Protein AF-A0A009RRF7-F1 (afdb_monomer)

Nearest PDB structures (foldseek):
  4id2-assembly1_A  TM=2.865E-01  e=9.299E-01  Bacteroides ovatus ATCC 8483
  7zyf-assembly1_A  TM=2.689E-01  e=3.895E+00  Homo sapiens

Foldseek 3Di:
DDPDPPQPQPPQVPFAADDCPFLLAAADDFFPDDPLCLLAHEWEFERPQAADFAAQWHDDPPAIAGRQFDQLDAGRHPSGAHLCSLQRHEFEWEKFWDDDPNKIKIKIKTKTKGQWKALDGDDPRPAIGGMAIWIWIFIDINSHTFWIWWWDPNATDTDGQQPFADPPVSPDRYGYKYFYHDHRHITIIDGADWDDDPSGTHHDDFGSGSVSGTDDGRYYYLVPDDPNNNVNSLPDDRDPHDDCPRPVRVQVCCQVHPDPVCVVPHTD

Radius of gyration: 17.97 Å; Cα contacts (8 Å, |Δi|>4): 640; chains: 1; bounding box: 52×34×54 Å

Sequence (268 aa):
MIYSTQGFSKDWSQVPLCSTDQPACITGLSTLKPVNLENGKIVFDFDTDGCLASAPVQKQGENYFPNNGLDTSGTLEGQCSYRDQLSKANIIYKEKCTTYQNSIYCGRIFALYTVKDKAVNGSLDFIGHRHDLEHAVVWMKDGKVTHIGVSAHGELINTPANQSPLAKEYGNNAYAVVYHKDGVLTHALRLATSKTSNNIQVVNEVPENPTGKWVLPNVIEIDQAPTNYINTLFSSDYGQATLEIKPSRIINFLNSKKPAEWNNVTFY

Mean predicted aligned error: 5.29 Å

Solvent-accessible surface area (backbone atoms only — not comparable to full-atom values): 14444 Å² total; per-residue (Å²): 133,86,80,79,83,76,66,83,76,70,66,48,88,79,40,55,70,60,53,78,88,39,47,32,36,29,46,25,65,75,61,41,70,58,96,64,41,78,57,50,40,74,29,35,35,31,46,80,64,34,43,42,48,10,22,63,37,29,55,57,90,95,44,59,43,60,43,84,32,37,74,48,61,56,46,50,31,55,86,25,57,37,48,55,20,54,82,30,9,29,29,43,29,49,76,51,63,32,77,53,96,93,37,45,40,34,45,34,40,41,36,41,26,25,29,34,31,45,28,60,76,44,91,67,59,83,51,51,36,40,26,32,49,47,41,40,30,44,32,28,48,72,79,38,64,50,29,41,28,25,23,42,90,92,44,58,53,67,39,49,38,73,74,40,12,29,37,62,95,71,42,94,36,19,35,32,34,29,43,37,62,50,79,80,43,45,56,30,42,39,73,40,54,58,42,81,53,97,91,33,28,26,56,64,69,78,41,61,33,72,80,60,44,77,38,72,48,29,35,34,26,57,95,76,50,57,68,64,50,52,49,36,56,69,70,47,81,40,79,85,34,58,72,53,80,37,85,94,35,31,45,60,49,50,57,74,56,52,59,79,94,45,74,90,56,72,59,119

Structure (mmCIF, N/CA/C/O backbone):
data_AF-A0A009RRF7-F1
#
_entry.id   AF-A0A009RRF7-F1
#
loop_
_atom_site.group_PDB
_atom_site.id
_atom_site.type_symbol
_atom_site.label_atom_id
_atom_site.label_alt_id
_atom_site.label_comp_id
_atom_site.label_asym_id
_atom_site.label_entity_id
_atom_site.label_seq_id
_atom_site.pdbx_PDB_ins_code
_atom_site.Cartn_x
_atom_site.Cartn_y
_atom_site.Cartn_z
_atom_site.occupancy
_atom_site.B_iso_or_equiv
_atom_site.auth_seq_id
_atom_site.auth_comp_id
_atom_site.auth_asym_id
_atom_site.auth_atom_id
_atom_site.pdbx_PDB_model_num
ATOM 1 N N . MET A 1 1 ? -27.664 -7.092 -21.954 1.00 31.33 1 MET A N 1
ATOM 2 C CA . MET A 1 1 ? -26.397 -7.316 -22.679 1.00 31.33 1 MET A CA 1
ATOM 3 C C . MET A 1 1 ? -25.356 -7.662 -21.637 1.00 31.33 1 MET A C 1
ATOM 5 O O . MET A 1 1 ? -25.060 -6.828 -20.797 1.00 31.33 1 MET A O 1
ATOM 9 N N . ILE A 1 2 ? -24.930 -8.922 -21.605 1.00 30.77 2 ILE A N 1
ATOM 10 C CA . ILE A 1 2 ? -23.868 -9.395 -20.717 1.00 30.77 2 ILE A CA 1
ATOM 11 C C . ILE A 1 2 ? -22.569 -8.959 -21.392 1.00 30.77 2 ILE A C 1
ATOM 13 O O . ILE A 1 2 ? -22.229 -9.498 -22.442 1.00 30.77 2 ILE A O 1
ATOM 17 N N . TYR A 1 3 ? -21.900 -7.937 -20.862 1.00 29.58 3 TYR A N 1
ATOM 18 C CA . TYR A 1 3 ? -20.545 -7.620 -21.301 1.00 29.58 3 TYR A CA 1
ATOM 19 C C . TYR A 1 3 ? -19.632 -8.728 -20.779 1.00 29.58 3 TYR A C 1
ATOM 21 O O . TYR A 1 3 ? -19.493 -8.911 -19.572 1.00 29.58 3 TYR A O 1
ATOM 29 N N . SER A 1 4 ? -19.073 -9.521 -21.692 1.00 31.08 4 SER A N 1
ATOM 30 C CA . SER A 1 4 ? -18.046 -10.498 -21.359 1.00 31.08 4 SER A CA 1
ATOM 31 C C . SER A 1 4 ? -16.781 -9.752 -20.942 1.00 31.08 4 SER A C 1
ATOM 33 O O . SER A 1 4 ? -16.151 -9.096 -21.769 1.00 31.08 4 SER A O 1
ATOM 35 N N . THR A 1 5 ? -16.382 -9.877 -19.682 1.00 36.56 5 THR A N 1
ATOM 36 C CA . THR A 1 5 ? -15.078 -9.438 -19.172 1.00 36.56 5 THR A CA 1
ATOM 37 C C . THR A 1 5 ? -13.996 -10.461 -19.533 1.00 36.56 5 THR A C 1
ATOM 39 O O . THR A 1 5 ? -13.312 -10.990 -18.660 1.00 36.56 5 THR A O 1
ATOM 42 N N . GLN A 1 6 ? -13.841 -10.788 -20.819 1.00 37.66 6 GLN A N 1
ATOM 43 C CA . GLN A 1 6 ? -12.563 -11.340 -21.270 1.00 37.66 6 GLN A CA 1
ATOM 44 C C . GLN A 1 6 ? -11.582 -10.168 -21.314 1.00 37.66 6 GLN A C 1
ATOM 46 O O . GLN A 1 6 ? -11.416 -9.523 -22.346 1.00 37.66 6 GLN A O 1
ATOM 51 N N . GLY A 1 7 ? -11.013 -9.848 -20.147 1.00 42.88 7 GLY A N 1
ATOM 52 C CA . GLY A 1 7 ? -9.842 -8.988 -20.047 1.00 42.88 7 GLY A CA 1
ATOM 53 C C . GLY A 1 7 ? -8.755 -9.554 -20.954 1.00 42.88 7 GLY A C 1
ATOM 54 O O . GLY A 1 7 ? -8.598 -10.774 -21.066 1.00 42.88 7 GLY A O 1
ATOM 55 N N . PHE A 1 8 ? -8.059 -8.679 -21.668 1.00 46.44 8 PHE A N 1
ATOM 56 C CA . PHE A 1 8 ? -6.895 -9.058 -22.454 1.00 46.44 8 PHE A CA 1
ATOM 57 C C . PHE A 1 8 ? -5.837 -9.620 -21.496 1.00 46.44 8 PHE A C 1
ATOM 59 O O . PHE A 1 8 ? -5.050 -8.870 -20.934 1.00 46.44 8 PHE A O 1
ATOM 66 N N . SER A 1 9 ? -5.816 -10.938 -21.277 1.00 61.91 9 SER A N 1
ATOM 67 C CA . SER A 1 9 ? -4.813 -11.552 -20.411 1.00 61.91 9 SER A CA 1
ATOM 68 C C . SER A 1 9 ? -3.440 -11.364 -21.052 1.00 61.91 9 SER A C 1
ATOM 70 O O . SER A 1 9 ? -3.135 -11.984 -22.077 1.00 61.91 9 SER A O 1
ATOM 72 N N . LYS A 1 10 ? -2.616 -10.494 -20.473 1.00 80.75 10 LYS A N 1
ATOM 73 C CA . LYS A 1 10 ? -1.220 -10.316 -20.871 1.00 80.75 10 LYS A CA 1
ATOM 74 C C . LYS A 1 10 ? -0.490 -11.654 -20.747 1.00 80.75 10 LYS A C 1
ATOM 76 O O . LYS A 1 10 ? -0.470 -12.260 -19.678 1.00 80.75 10 LYS A O 1
ATOM 81 N N . ASP A 1 11 ? 0.128 -12.119 -21.832 1.00 87.12 11 ASP A N 1
ATOM 82 C CA . ASP A 1 11 ? 0.969 -13.316 -21.782 1.00 87.12 11 ASP A CA 1
ATOM 83 C C . ASP A 1 11 ? 2.315 -12.981 -21.127 1.00 87.12 11 ASP A C 1
ATOM 85 O O . ASP A 1 11 ? 3.290 -12.589 -21.775 1.00 87.12 11 ASP A O 1
ATOM 89 N N . TRP A 1 12 ? 2.371 -13.150 -19.808 1.00 91.06 12 TRP A N 1
ATOM 90 C CA . TRP A 1 12 ? 3.570 -12.911 -19.010 1.00 91.06 12 TRP A CA 1
ATOM 91 C C . TRP A 1 12 ? 4.752 -13.813 -19.386 1.00 91.06 12 TRP A C 1
ATOM 93 O O . TRP A 1 12 ? 5.892 -13.486 -19.048 1.00 91.06 12 TRP A O 1
ATOM 103 N N . SER A 1 13 ? 4.544 -14.923 -20.104 1.00 88.31 13 SER A N 1
ATOM 104 C CA . SER A 1 13 ? 5.647 -15.789 -20.543 1.00 88.31 13 SER A CA 1
ATOM 105 C C . SER A 1 13 ? 6.580 -15.089 -21.540 1.00 88.31 13 SER A C 1
ATOM 107 O O . SER A 1 13 ? 7.785 -15.353 -21.528 1.00 88.31 13 SER A O 1
ATOM 109 N N . GLN A 1 14 ? 6.043 -14.142 -22.317 1.00 89.00 14 GLN A N 1
ATOM 110 C CA . GLN A 1 14 ? 6.771 -13.353 -23.318 1.00 89.00 14 GLN A CA 1
ATOM 111 C C . GLN A 1 14 ? 7.352 -12.051 -22.755 1.00 89.00 14 GLN A C 1
ATOM 113 O O . GLN A 1 14 ? 8.137 -11.374 -23.418 1.00 89.00 14 GLN A O 1
ATOM 118 N N . VAL A 1 15 ? 6.977 -11.683 -21.529 1.00 90.00 15 VAL A N 1
ATOM 119 C CA . VAL A 1 15 ? 7.445 -10.457 -20.881 1.00 90.00 15 VAL A CA 1
ATOM 120 C C . VAL A 1 15 ? 8.855 -10.682 -20.323 1.00 90.00 15 VAL A C 1
ATOM 122 O O . VAL A 1 15 ? 9.086 -11.677 -19.624 1.00 90.00 15 VAL A O 1
ATOM 125 N N . PRO A 1 16 ? 9.814 -9.777 -20.601 1.00 91.38 16 PRO A N 1
ATOM 126 C CA . PRO A 1 16 ? 11.181 -9.931 -20.128 1.00 91.38 16 PRO A CA 1
ATOM 127 C C . PRO A 1 16 ? 11.280 -9.867 -18.600 1.00 91.38 16 PRO A C 1
ATOM 129 O O . PRO A 1 16 ? 10.411 -9.339 -17.898 1.00 91.38 16 PRO A O 1
ATOM 132 N N . LEU A 1 17 ? 12.388 -10.406 -18.093 1.00 91.56 17 LEU A N 1
ATOM 133 C CA . LEU A 1 17 ? 12.810 -10.180 -16.718 1.00 91.56 17 LEU A CA 1
ATOM 134 C C . LEU A 1 17 ? 13.407 -8.779 -16.580 1.00 91.56 17 LEU A C 1
ATOM 136 O O . LEU A 1 17 ? 13.926 -8.199 -17.534 1.00 91.56 17 LEU A O 1
ATOM 140 N N . CYS A 1 18 ? 13.359 -8.266 -15.365 1.00 89.38 18 CYS A N 1
ATOM 141 C CA . CYS A 1 18 ? 13.937 -6.999 -14.979 1.00 89.38 18 CYS A CA 1
ATOM 142 C C . CYS A 1 18 ? 15.444 -6.939 -15.256 1.00 89.38 18 CYS A C 1
ATOM 144 O O . CYS A 1 18 ? 16.204 -7.781 -14.771 1.00 89.38 18 CYS A O 1
ATOM 146 N N . SER A 1 19 ? 15.887 -5.881 -15.936 1.00 81.62 19 SER A N 1
ATOM 147 C CA . SER A 1 19 ? 17.293 -5.470 -15.959 1.00 81.62 19 SER A CA 1
ATOM 148 C C . SER A 1 19 ? 17.598 -4.564 -14.760 1.00 81.62 19 SER A C 1
ATOM 150 O O . SER A 1 19 ? 16.740 -3.811 -14.303 1.00 81.62 19 SER A O 1
ATOM 152 N N . THR A 1 20 ? 18.808 -4.656 -14.207 1.00 68.25 20 THR A N 1
ATOM 153 C CA . THR A 1 20 ? 19.185 -4.022 -12.924 1.00 68.25 20 THR A CA 1
ATOM 154 C C . THR A 1 20 ? 19.146 -2.496 -12.926 1.00 68.25 20 THR A C 1
ATOM 156 O O . THR A 1 20 ? 19.063 -1.895 -11.859 1.00 68.25 20 THR A O 1
ATOM 159 N N . ASP A 1 21 ? 19.170 -1.883 -14.108 1.00 72.06 21 ASP A N 1
ATOM 160 C CA . ASP A 1 21 ? 19.379 -0.441 -14.265 1.00 72.06 21 ASP A CA 1
ATOM 161 C C . ASP A 1 21 ? 18.074 0.309 -14.581 1.00 72.06 21 ASP A C 1
ATOM 163 O O . ASP A 1 21 ? 18.083 1.503 -14.873 1.00 72.06 21 ASP A O 1
ATOM 167 N N . GLN A 1 22 ? 16.933 -0.387 -14.549 1.00 87.50 22 GLN A N 1
ATOM 168 C CA . GLN A 1 22 ? 15.627 0.215 -14.810 1.00 87.50 22 GLN A CA 1
ATOM 169 C C . GLN A 1 22 ? 14.973 0.671 -13.499 1.00 87.50 22 GLN A C 1
ATOM 171 O O . GLN A 1 22 ? 14.921 -0.113 -12.550 1.00 87.50 22 GLN A O 1
ATOM 176 N N . PRO A 1 23 ? 14.377 1.877 -13.447 1.00 92.56 23 PRO A N 1
ATOM 177 C CA . PRO A 1 23 ? 13.617 2.369 -12.292 1.00 92.56 23 PRO A CA 1
ATOM 178 C C . PRO A 1 23 ? 12.572 1.376 -11.767 1.00 92.56 23 PRO A C 1
ATOM 180 O O . PRO A 1 23 ? 12.368 1.240 -10.564 1.00 92.56 23 PRO A O 1
ATOM 183 N N . ALA A 1 24 ? 11.903 0.638 -12.652 1.00 93.69 24 ALA A N 1
ATOM 184 C CA . ALA A 1 24 ? 10.905 -0.356 -12.256 1.00 93.69 24 ALA A CA 1
ATOM 185 C C . ALA A 1 24 ? 11.511 -1.594 -11.576 1.00 93.69 24 ALA A C 1
ATOM 187 O O . ALA A 1 24 ? 10.805 -2.356 -10.933 1.00 93.69 24 ALA A O 1
ATOM 188 N N . CYS A 1 25 ? 12.816 -1.798 -11.724 1.00 91.88 25 CYS A N 1
ATOM 189 C CA . CYS A 1 25 ? 13.516 -3.034 -11.409 1.00 91.88 25 CYS A CA 1
ATOM 190 C C . CYS A 1 25 ? 14.569 -2.886 -10.316 1.00 91.88 25 CYS A C 1
ATOM 192 O O . CYS A 1 25 ? 15.308 -3.840 -10.055 1.00 91.88 25 CYS A O 1
ATOM 194 N N . ILE A 1 26 ? 14.652 -1.714 -9.687 1.00 90.94 26 ILE A N 1
ATOM 195 C CA . ILE A 1 26 ? 15.585 -1.501 -8.592 1.00 90.94 26 ILE A CA 1
ATOM 196 C C . ILE A 1 26 ? 15.244 -2.410 -7.409 1.00 90.94 26 ILE A C 1
ATOM 198 O O . ILE A 1 26 ? 14.082 -2.681 -7.104 1.00 90.94 26 ILE A O 1
ATOM 202 N N . THR A 1 27 ? 16.279 -2.876 -6.720 1.00 85.25 27 THR A N 1
ATOM 203 C CA . THR A 1 27 ? 16.110 -3.698 -5.523 1.00 85.25 27 THR A CA 1
ATOM 204 C C . THR A 1 27 ? 15.865 -2.794 -4.320 1.00 85.25 27 THR A C 1
ATOM 206 O O . THR A 1 27 ? 16.744 -2.021 -3.922 1.00 85.25 27 THR A O 1
ATOM 209 N N . GLY A 1 28 ? 14.666 -2.894 -3.750 1.00 84.88 28 GLY A N 1
ATOM 210 C CA . GLY A 1 28 ? 14.320 -2.243 -2.493 1.00 84.88 28 GLY A CA 1
ATOM 211 C C . GLY A 1 28 ? 14.936 -2.927 -1.272 1.00 84.88 28 GLY A C 1
ATOM 212 O O . GLY A 1 28 ? 15.850 -3.751 -1.358 1.00 84.88 28 GLY A O 1
ATOM 213 N N . LEU A 1 29 ? 14.399 -2.603 -0.101 1.00 90.88 29 LEU A N 1
ATOM 214 C CA . LEU A 1 29 ? 14.711 -3.322 1.126 1.00 90.88 29 LEU A CA 1
ATOM 215 C C . LEU A 1 29 ? 14.062 -4.712 1.130 1.00 90.88 29 LEU A C 1
ATOM 217 O O . LEU A 1 29 ? 12.975 -4.929 0.587 1.00 90.88 29 LEU A O 1
ATOM 221 N N . SER A 1 30 ? 14.717 -5.652 1.810 1.00 89.88 30 SER A N 1
ATOM 222 C CA . SER A 1 30 ? 14.052 -6.860 2.294 1.00 89.88 30 SER A CA 1
ATOM 223 C C . SER A 1 30 ? 12.925 -6.483 3.253 1.00 89.88 30 SER A C 1
ATOM 225 O O . SER A 1 30 ? 13.003 -5.457 3.927 1.00 89.88 30 SER A O 1
ATOM 227 N N . THR A 1 31 ? 11.898 -7.326 3.358 1.00 88.38 31 THR A N 1
ATOM 228 C CA . THR A 1 31 ? 10.752 -7.040 4.228 1.00 88.38 31 THR A CA 1
ATOM 229 C C . THR A 1 31 ? 11.162 -6.761 5.684 1.00 88.38 31 THR A C 1
ATOM 231 O O . THR A 1 31 ? 11.934 -7.509 6.283 1.00 88.38 31 THR A O 1
ATOM 234 N N . LEU A 1 32 ? 10.603 -5.691 6.248 1.00 90.25 32 LEU A N 1
ATOM 235 C CA . LEU A 1 32 ? 10.658 -5.311 7.660 1.00 90.25 32 LEU A CA 1
ATOM 236 C C . LEU A 1 32 ? 9.221 -5.358 8.189 1.00 90.25 32 LEU A C 1
ATOM 238 O O . LEU A 1 32 ? 8.566 -4.327 8.344 1.00 90.25 32 LEU A O 1
ATOM 242 N N . LYS A 1 33 ? 8.678 -6.576 8.320 1.00 87.56 33 LYS A N 1
ATOM 243 C CA . LYS A 1 33 ? 7.247 -6.776 8.597 1.00 87.56 33 LYS A CA 1
ATOM 244 C C . LYS A 1 33 ? 6.862 -6.221 9.979 1.00 87.56 33 LYS A C 1
ATOM 246 O O . LYS A 1 33 ? 7.545 -6.528 10.958 1.00 87.56 33 LYS A O 1
ATOM 251 N N . PRO A 1 34 ? 5.729 -5.503 10.100 1.00 87.38 34 PRO A N 1
ATOM 252 C CA . PRO A 1 34 ? 5.158 -5.167 11.397 1.00 87.38 34 PRO A CA 1
ATOM 253 C C . PRO A 1 34 ? 4.801 -6.423 12.191 1.00 87.38 34 PRO A C 1
ATOM 255 O O . PRO A 1 34 ? 4.283 -7.392 11.630 1.00 87.38 34 PRO A O 1
ATOM 258 N N . VAL A 1 35 ? 4.970 -6.363 13.515 1.00 83.31 35 VAL A N 1
ATOM 259 C CA . VAL A 1 35 ? 4.675 -7.474 14.442 1.00 83.31 35 VAL A CA 1
ATOM 260 C C . VAL A 1 35 ? 3.231 -7.977 14.304 1.00 83.31 35 VAL A C 1
ATOM 262 O O . VAL A 1 35 ? 2.987 -9.177 14.357 1.00 83.31 35 VAL A O 1
ATOM 265 N N . ASN A 1 36 ? 2.276 -7.073 14.070 1.00 88.69 36 ASN A N 1
ATOM 266 C CA . ASN A 1 36 ? 0.842 -7.379 14.056 1.00 88.69 36 ASN A CA 1
ATOM 267 C C . ASN A 1 36 ? 0.204 -7.260 12.664 1.00 88.69 36 ASN A C 1
ATOM 269 O O . ASN A 1 36 ? -0.998 -6.992 12.564 1.00 88.69 36 ASN A O 1
ATOM 273 N N . LEU A 1 37 ? 0.980 -7.429 11.587 1.00 92.69 37 LEU A N 1
ATOM 274 C CA . LEU A 1 37 ? 0.478 -7.295 10.214 1.00 92.69 37 LEU A CA 1
ATOM 275 C C . LEU A 1 37 ? -0.717 -8.229 9.932 1.00 92.69 37 LEU A C 1
ATOM 277 O O . LEU A 1 37 ? -1.684 -7.830 9.294 1.00 92.69 37 LEU A O 1
ATOM 281 N N . GLU A 1 38 ? -0.704 -9.441 10.488 1.00 93.81 38 GLU A N 1
ATOM 282 C CA . GLU A 1 38 ? -1.760 -10.449 10.301 1.00 93.81 38 GLU A CA 1
ATOM 283 C C . GLU A 1 38 ? -3.125 -10.067 10.907 1.00 93.81 38 GLU A C 1
ATOM 285 O O . GLU A 1 38 ? -4.153 -10.639 10.538 1.00 93.81 38 GLU A O 1
ATOM 290 N N . ASN A 1 39 ? -3.174 -9.063 11.789 1.00 94.62 39 ASN A N 1
ATOM 291 C CA . ASN A 1 39 ? -4.436 -8.558 12.345 1.00 94.62 39 ASN A CA 1
ATOM 292 C C . ASN A 1 39 ? -5.223 -7.694 11.344 1.00 94.62 39 ASN A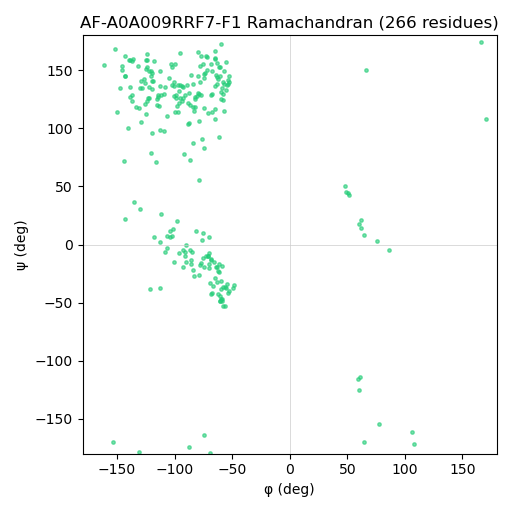 C 1
ATOM 294 O O . ASN A 1 39 ? -6.382 -7.376 11.594 1.00 94.62 39 ASN A O 1
ATOM 298 N N . GLY A 1 40 ? -4.607 -7.312 10.224 1.00 96.75 40 GLY A N 1
ATOM 299 C CA . GLY A 1 40 ? -5.202 -6.453 9.207 1.00 96.75 40 GLY A CA 1
ATOM 300 C C . GLY A 1 40 ? -4.156 -6.021 8.191 1.00 96.75 40 GLY A C 1
ATOM 301 O O . GLY A 1 40 ? -3.290 -5.203 8.516 1.00 96.75 40 GLY A O 1
ATOM 302 N N . LYS A 1 41 ? -4.240 -6.565 6.977 1.00 97.69 41 LYS A N 1
ATOM 303 C CA . LYS A 1 41 ? -3.314 -6.283 5.876 1.00 97.69 41 LYS A CA 1
ATOM 304 C C . LYS A 1 41 ? -4.035 -6.135 4.545 1.00 97.69 41 LYS A C 1
ATOM 306 O O . LYS A 1 41 ? -5.142 -6.643 4.368 1.00 97.69 41 LYS A O 1
ATOM 311 N N . ILE A 1 42 ? -3.360 -5.471 3.618 1.00 98.44 42 ILE A N 1
ATOM 312 C CA . ILE A 1 42 ? -3.764 -5.3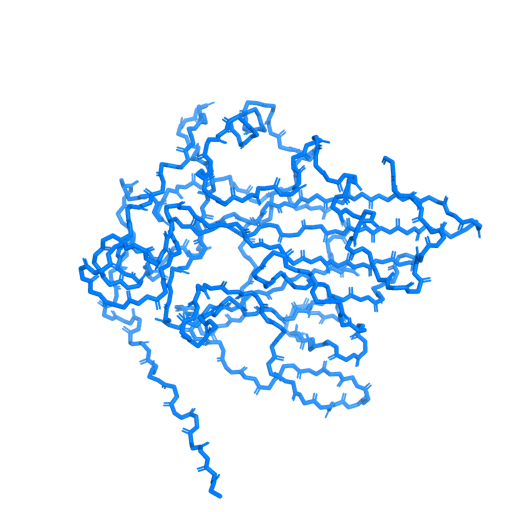64 2.221 1.00 98.44 42 ILE A CA 1
ATOM 313 C C . ILE A 1 42 ? -2.948 -6.355 1.402 1.00 98.44 42 ILE A C 1
ATOM 315 O O . ILE A 1 42 ? -1.757 -6.527 1.656 1.00 98.44 42 ILE A O 1
ATOM 319 N N . VAL A 1 43 ? -3.587 -7.006 0.441 1.00 98.38 43 VAL A N 1
ATOM 320 C CA . VAL A 1 43 ? -2.923 -7.712 -0.654 1.00 98.38 43 VAL A CA 1
ATOM 321 C C . VAL A 1 43 ? -3.373 -7.092 -1.964 1.00 98.38 43 VAL A C 1
ATOM 323 O O . VAL A 1 43 ? -4.500 -6.608 -2.071 1.00 98.38 43 VAL A O 1
ATOM 326 N N . PHE A 1 44 ? -2.477 -7.091 -2.935 1.00 98.44 44 PHE A N 1
ATOM 327 C CA . PHE A 1 44 ? -2.633 -6.348 -4.167 1.00 98.44 44 PHE A CA 1
ATOM 328 C C . PHE A 1 44 ? -2.799 -7.275 -5.363 1.00 98.44 44 PHE A C 1
ATOM 330 O O . PHE A 1 44 ? -2.230 -8.369 -5.404 1.00 98.44 44 PHE A O 1
ATOM 337 N N . ASP A 1 45 ? -3.541 -6.788 -6.342 1.00 97.88 45 ASP A N 1
ATOM 338 C CA . ASP A 1 45 ? -3.414 -7.168 -7.739 1.00 97.88 45 ASP A CA 1
ATOM 339 C C . ASP A 1 45 ? -3.168 -5.910 -8.584 1.00 97.88 45 ASP A C 1
ATOM 341 O O . ASP A 1 45 ? -3.339 -4.782 -8.111 1.00 97.88 45 ASP A O 1
ATOM 345 N N . PHE A 1 46 ? -2.706 -6.118 -9.809 1.00 96.06 46 PHE A N 1
ATOM 346 C CA . PHE A 1 46 ? -2.398 -5.079 -10.775 1.00 96.06 46 PHE A CA 1
ATOM 347 C C . PHE A 1 46 ? -3.011 -5.493 -12.103 1.00 96.06 46 PHE A C 1
ATOM 349 O O . PHE A 1 46 ? -2.603 -6.521 -12.659 1.00 96.06 46 PHE A O 1
ATOM 356 N N . ASP A 1 47 ? -3.935 -4.681 -12.605 1.00 92.94 47 ASP A N 1
ATOM 357 C CA . ASP A 1 47 ? -4.478 -4.875 -13.944 1.00 92.94 47 ASP A CA 1
ATOM 358 C C . ASP A 1 47 ? -3.357 -4.673 -14.985 1.00 92.94 47 ASP A C 1
ATOM 360 O O . ASP A 1 47 ? -2.279 -4.116 -14.728 1.00 92.94 47 ASP A O 1
ATOM 364 N N . THR A 1 48 ? -3.568 -5.192 -16.190 1.00 89.06 48 THR A N 1
ATOM 365 C CA . THR A 1 48 ? -2.534 -5.208 -17.243 1.00 89.06 48 THR A CA 1
ATOM 366 C C . THR A 1 48 ? -2.306 -3.863 -17.941 1.00 89.06 48 THR A C 1
ATOM 368 O O . THR A 1 48 ? -1.489 -3.781 -18.864 1.00 89.06 48 THR A O 1
ATOM 371 N N . ASP A 1 49 ? -2.986 -2.810 -17.491 1.00 86.12 49 ASP A N 1
ATOM 372 C CA . ASP A 1 49 ? -3.078 -1.491 -18.117 1.00 86.12 49 ASP A CA 1
ATOM 373 C C . ASP A 1 49 ? -2.182 -0.411 -17.489 1.00 86.12 49 ASP A C 1
ATOM 375 O O . ASP A 1 49 ? -2.299 0.763 -17.848 1.00 86.12 49 ASP A O 1
ATOM 379 N N . GLY A 1 50 ? -1.226 -0.818 -16.647 1.00 88.56 50 GLY A N 1
ATOM 380 C CA . GLY A 1 50 ? -0.315 0.088 -15.957 1.00 88.56 50 GLY A CA 1
ATOM 381 C C . GLY A 1 50 ? 1.039 -0.502 -15.577 1.00 88.56 50 GLY A C 1
ATOM 382 O O . GLY A 1 50 ? 1.450 -1.598 -15.985 1.00 88.56 50 GLY A O 1
ATOM 383 N N . CYS A 1 51 ? 1.764 0.267 -14.769 1.00 94.25 51 CYS A N 1
ATOM 384 C CA . CYS A 1 51 ? 2.977 -0.206 -14.125 1.00 94.25 51 CYS A CA 1
ATOM 385 C C . C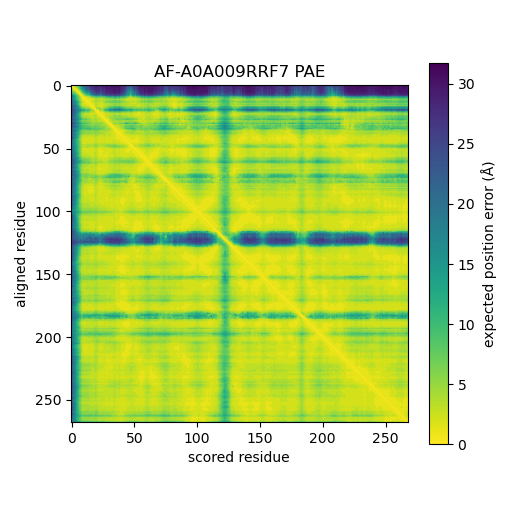YS A 1 51 ? 2.651 -1.166 -12.977 1.00 94.25 51 CYS A C 1
ATOM 387 O O . CYS A 1 51 ? 1.682 -0.993 -12.244 1.00 94.25 51 CYS A O 1
ATOM 389 N N . LEU A 1 52 ? 3.526 -2.146 -12.763 1.00 95.88 52 LEU A N 1
ATOM 390 C CA . LEU A 1 52 ? 3.539 -2.908 -11.517 1.00 95.88 52 LEU A CA 1
ATOM 391 C C . LEU A 1 52 ? 4.205 -2.072 -10.411 1.00 95.88 52 LEU A C 1
ATOM 393 O O . LEU A 1 52 ? 4.962 -1.134 -10.691 1.00 95.88 52 LEU A O 1
ATOM 397 N N . ALA A 1 53 ? 3.986 -2.444 -9.148 1.00 96.50 53 ALA A N 1
ATOM 398 C CA . ALA A 1 53 ? 4.690 -1.812 -8.034 1.00 96.50 53 ALA A CA 1
ATOM 399 C C . ALA A 1 53 ? 6.220 -1.921 -8.185 1.00 96.50 53 ALA A C 1
ATOM 401 O O . ALA A 1 53 ? 6.745 -2.892 -8.737 1.00 96.50 53 ALA A O 1
ATOM 402 N N . SER A 1 54 ? 6.936 -0.926 -7.667 1.00 96.50 54 SER A N 1
ATOM 403 C CA . SER A 1 54 ? 8.400 -0.885 -7.570 1.00 96.50 54 SER A CA 1
ATOM 404 C C . SER A 1 54 ? 8.821 -0.483 -6.148 1.00 96.50 54 SER A C 1
ATOM 406 O O . SER A 1 54 ? 7.986 -0.310 -5.260 1.00 96.50 54 SER A O 1
ATOM 408 N N . ALA A 1 55 ? 10.121 -0.371 -5.892 1.00 96.00 55 ALA A N 1
ATOM 409 C CA . ALA A 1 55 ? 10.631 0.237 -4.670 1.00 96.00 55 ALA A CA 1
ATOM 410 C C . ALA A 1 55 ? 10.821 1.752 -4.879 1.00 96.00 55 ALA A C 1
ATOM 412 O O . ALA A 1 55 ? 11.351 2.148 -5.913 1.00 96.00 55 ALA A O 1
ATOM 413 N N . PRO A 1 56 ? 10.441 2.620 -3.928 1.00 96.69 56 PRO A N 1
ATOM 414 C CA . PRO A 1 56 ? 10.692 4.061 -4.034 1.00 96.69 56 PRO A CA 1
ATOM 415 C C . PRO A 1 56 ? 12.145 4.449 -3.713 1.00 96.69 56 PRO A C 1
ATOM 417 O O . PRO A 1 56 ? 12.569 5.559 -4.025 1.00 96.69 56 PRO A O 1
ATOM 420 N N . VAL A 1 57 ? 12.907 3.553 -3.079 1.00 96.56 57 VAL A N 1
ATOM 421 C CA . VAL A 1 57 ? 14.311 3.751 -2.705 1.00 96.56 57 VAL A CA 1
ATOM 422 C C . VAL A 1 57 ? 15.085 2.475 -3.015 1.00 96.56 57 VAL A C 1
ATOM 424 O O . VAL A 1 57 ? 14.699 1.383 -2.599 1.00 96.56 57 VAL A O 1
ATOM 427 N N . GLN A 1 58 ? 16.191 2.622 -3.734 1.00 92.75 58 GLN A N 1
ATOM 428 C CA . GLN A 1 58 ? 17.123 1.548 -4.043 1.00 92.75 58 GLN A CA 1
ATOM 429 C C . GLN A 1 58 ? 18.098 1.355 -2.890 1.00 92.75 58 GLN A C 1
ATOM 431 O O . GLN A 1 58 ? 18.655 2.331 -2.385 1.00 92.75 58 GLN A O 1
ATOM 436 N N . LYS A 1 59 ? 18.384 0.100 -2.539 1.00 90.44 59 LYS A N 1
ATOM 437 C CA . LYS A 1 59 ? 19.567 -0.242 -1.744 1.00 90.44 59 LYS A CA 1
ATOM 438 C C . LYS A 1 59 ? 20.701 -0.679 -2.671 1.00 90.44 59 LYS A C 1
ATOM 440 O O . LYS A 1 59 ? 20.557 -1.655 -3.406 1.00 90.44 59 LYS A O 1
ATOM 445 N N . GLN A 1 60 ? 21.843 0.002 -2.611 1.00 87.88 60 GLN A N 1
ATOM 446 C CA . GLN A 1 60 ? 23.062 -0.383 -3.329 1.00 87.88 60 GLN A CA 1
ATOM 447 C C . GLN A 1 60 ? 24.246 -0.408 -2.354 1.00 87.88 60 GLN A C 1
ATOM 449 O O . GLN A 1 60 ? 24.744 0.631 -1.921 1.00 87.88 60 GLN A O 1
ATOM 454 N N . GLY A 1 61 ? 24.686 -1.616 -1.987 1.00 87.19 61 GLY A N 1
ATOM 455 C CA . GLY A 1 61 ? 25.632 -1.804 -0.885 1.00 87.19 61 GLY A CA 1
ATOM 456 C C . GLY A 1 61 ? 25.051 -1.270 0.428 1.00 87.19 61 GLY A C 1
ATOM 457 O O . GLY A 1 61 ? 23.936 -1.632 0.805 1.00 87.19 61 GLY A O 1
ATOM 458 N N . GLU A 1 62 ? 25.791 -0.377 1.085 1.00 88.44 62 GLU A N 1
ATOM 459 C CA . GLU A 1 62 ? 25.372 0.310 2.318 1.00 88.44 62 GLU A CA 1
ATOM 460 C C . GLU A 1 62 ? 24.629 1.638 2.062 1.00 88.44 62 GLU A C 1
ATOM 462 O O . GLU A 1 62 ? 24.209 2.313 3.004 1.00 88.44 62 GLU A O 1
ATOM 467 N N . ASN A 1 63 ? 24.455 2.025 0.792 1.00 91.94 63 ASN A N 1
ATOM 468 C CA . ASN A 1 63 ? 23.869 3.305 0.397 1.00 91.94 63 ASN A CA 1
ATOM 469 C C . ASN A 1 63 ? 22.414 3.166 -0.072 1.00 91.94 63 ASN A C 1
ATOM 471 O O . ASN A 1 63 ? 21.996 2.115 -0.570 1.00 91.94 63 ASN A O 1
ATOM 475 N N . TYR A 1 64 ? 21.667 4.268 0.051 1.00 95.38 64 TYR A N 1
ATOM 476 C CA . TYR A 1 64 ? 20.263 4.372 -0.346 1.00 95.38 64 TYR A CA 1
ATOM 477 C C . TYR A 1 64 ? 20.060 5.511 -1.337 1.00 95.38 64 TYR A C 1
ATOM 479 O O . TYR A 1 64 ? 20.366 6.662 -1.022 1.00 95.38 64 TYR A O 1
ATOM 487 N N . PHE A 1 65 ? 19.500 5.195 -2.501 1.00 95.44 65 PHE A N 1
ATOM 488 C CA . PHE A 1 65 ? 19.282 6.150 -3.586 1.00 95.44 65 PHE A CA 1
ATOM 489 C C . PHE A 1 65 ? 17.792 6.271 -3.911 1.00 95.44 65 PHE A C 1
ATOM 491 O O . PHE A 1 65 ? 17.087 5.260 -3.882 1.00 95.44 65 PHE A O 1
ATOM 498 N N . PRO A 1 66 ? 17.289 7.481 -4.204 1.00 96.31 66 PRO A N 1
ATOM 499 C CA . PRO A 1 66 ? 15.901 7.655 -4.603 1.00 96.31 66 PRO A CA 1
ATOM 500 C C . PRO A 1 66 ? 15.640 6.943 -5.933 1.00 96.31 66 PRO A C 1
ATOM 502 O O . PRO A 1 66 ? 16.505 6.895 -6.810 1.00 96.31 66 PRO A O 1
ATOM 505 N N . ASN A 1 67 ? 14.439 6.395 -6.098 1.00 96.06 67 ASN A N 1
ATOM 506 C CA . ASN A 1 67 ? 14.008 5.921 -7.402 1.00 96.06 67 ASN A CA 1
ATOM 507 C C . ASN A 1 67 ? 13.671 7.119 -8.293 1.00 96.06 67 ASN A C 1
ATOM 509 O O . ASN A 1 67 ? 12.725 7.850 -8.011 1.00 96.06 67 ASN A O 1
ATOM 513 N N . ASN A 1 68 ? 14.408 7.281 -9.391 1.00 94.12 68 ASN A N 1
ATOM 514 C CA . ASN A 1 68 ? 14.213 8.385 -10.331 1.00 94.12 68 ASN A CA 1
ATOM 515 C C . ASN A 1 68 ? 12.909 8.283 -11.141 1.00 94.12 68 ASN A C 1
ATOM 517 O O . ASN A 1 68 ? 12.566 9.228 -11.845 1.00 94.12 68 ASN A O 1
ATOM 521 N N . GLY A 1 69 ? 12.161 7.177 -11.052 1.00 94.50 69 GLY A N 1
ATOM 522 C CA . GLY A 1 69 ? 10.924 6.971 -11.807 1.00 94.50 69 GLY A CA 1
ATOM 523 C C . GLY A 1 69 ? 11.156 6.905 -13.318 1.00 94.50 69 GLY A C 1
ATOM 524 O O . GLY A 1 69 ? 12.293 6.866 -13.791 1.00 94.50 69 GLY A O 1
ATOM 525 N N . LEU A 1 70 ? 10.075 6.919 -14.091 1.00 92.81 70 LEU A N 1
ATOM 526 C CA . LEU A 1 70 ? 10.107 6.957 -15.554 1.00 92.81 70 LEU A CA 1
ATOM 527 C C . LEU A 1 70 ? 9.346 8.168 -16.087 1.00 92.81 70 LEU A C 1
ATOM 529 O O . LEU A 1 70 ? 8.357 8.598 -15.500 1.00 92.81 70 LEU A O 1
ATOM 533 N N . ASP A 1 71 ? 9.789 8.687 -17.231 1.00 87.56 71 ASP A N 1
ATOM 534 C CA . ASP A 1 71 ? 8.974 9.629 -17.993 1.00 87.56 71 ASP A CA 1
ATOM 535 C C . ASP A 1 71 ? 7.680 8.961 -18.464 1.00 87.56 71 ASP A C 1
ATOM 537 O O . ASP A 1 71 ? 7.604 7.744 -18.657 1.00 87.56 71 ASP A O 1
ATOM 541 N N . THR A 1 72 ? 6.663 9.778 -18.715 1.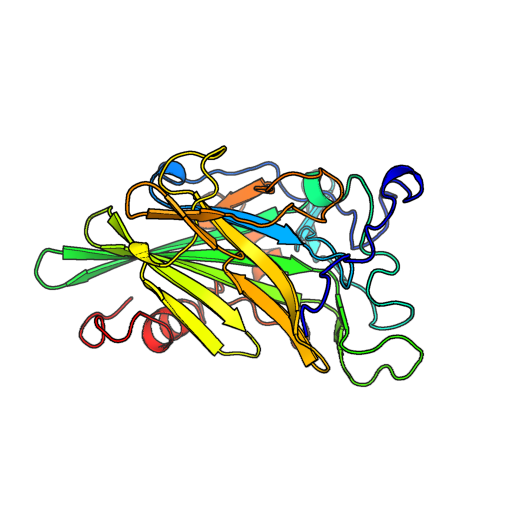00 83.88 72 THR A N 1
ATOM 542 C CA . THR A 1 72 ? 5.352 9.334 -19.199 1.00 83.88 72 THR A CA 1
ATOM 543 C C . THR A 1 72 ? 5.355 8.954 -20.680 1.00 83.88 72 THR A C 1
ATOM 545 O O . THR A 1 72 ? 4.297 8.689 -21.240 1.00 83.88 72 THR A O 1
ATOM 548 N N . SER A 1 73 ? 6.515 8.864 -21.335 1.00 79.38 73 SER A N 1
ATOM 549 C CA . SER A 1 73 ? 6.617 8.470 -22.741 1.00 79.38 73 SER A CA 1
ATOM 550 C C . SER A 1 73 ? 6.332 6.969 -22.954 1.00 79.38 73 SER A C 1
ATOM 552 O O . SER A 1 73 ? 6.338 6.154 -22.024 1.00 79.38 73 SER A O 1
ATOM 554 N N . GLY A 1 74 ? 6.030 6.593 -24.201 1.00 80.50 74 GLY A N 1
ATOM 555 C CA . GLY A 1 74 ? 5.755 5.202 -24.588 1.00 80.50 74 GLY A CA 1
ATOM 556 C C . GLY A 1 74 ? 4.354 4.695 -24.207 1.00 80.50 74 GLY A C 1
ATOM 557 O O . GLY A 1 74 ? 3.401 5.476 -24.114 1.00 80.50 74 GLY A O 1
ATOM 558 N N . THR A 1 75 ? 4.214 3.375 -24.042 1.00 79.25 75 THR A N 1
ATOM 559 C CA . THR A 1 75 ? 2.965 2.721 -23.601 1.00 79.25 75 THR A CA 1
ATOM 560 C C . THR A 1 75 ? 2.785 2.817 -22.081 1.00 79.25 75 THR A C 1
ATOM 562 O O . THR A 1 75 ? 3.730 3.158 -21.357 1.00 79.25 75 THR A O 1
ATOM 565 N N . LEU A 1 76 ? 1.570 2.536 -21.598 1.00 76.75 76 LEU A N 1
ATOM 566 C CA . LEU A 1 76 ? 1.200 2.585 -20.174 1.00 76.75 76 LEU A CA 1
ATOM 567 C C . LEU A 1 76 ? 2.111 1.693 -19.317 1.00 76.75 76 LEU A C 1
ATOM 569 O O . LEU A 1 76 ? 2.767 2.162 -18.393 1.00 76.75 76 LEU A O 1
ATOM 573 N N . GLU A 1 77 ? 2.229 0.430 -19.705 1.00 78.38 77 GLU A N 1
ATOM 574 C CA . GLU A 1 77 ? 3.007 -0.626 -19.053 1.00 78.38 77 GLU A CA 1
ATOM 575 C C . GLU A 1 77 ? 4.483 -0.667 -19.500 1.00 78.38 77 GLU A C 1
ATOM 577 O O . GLU A 1 77 ? 5.294 -1.457 -18.996 1.00 78.38 77 GLU A O 1
ATOM 582 N N . GLY A 1 78 ? 4.840 0.177 -20.472 1.00 83.56 78 GLY A N 1
ATOM 583 C CA . GLY A 1 78 ? 6.153 0.225 -21.097 1.00 83.56 78 GLY A CA 1
ATOM 584 C C . GLY A 1 78 ? 7.259 0.521 -20.088 1.00 83.56 78 GLY A C 1
ATOM 585 O O . GLY A 1 78 ? 7.222 1.535 -19.390 1.00 83.56 78 GLY A O 1
ATOM 586 N N . GLN A 1 79 ? 8.258 -0.366 -20.052 1.00 89.38 79 GLN A N 1
ATOM 587 C CA . GLN A 1 79 ? 9.420 -0.318 -19.154 1.00 89.38 79 GLN A CA 1
ATOM 588 C C . GLN A 1 79 ? 9.096 -0.399 -17.651 1.00 89.38 79 GLN A C 1
ATOM 590 O O . GLN A 1 79 ? 9.979 -0.146 -16.832 1.00 89.38 79 GLN A O 1
ATOM 595 N N . CYS A 1 80 ? 7.875 -0.785 -17.264 1.00 92.56 80 CYS A N 1
ATOM 596 C CA . CYS A 1 80 ? 7.479 -0.849 -15.853 1.00 92.56 80 CYS A CA 1
ATOM 597 C C . CYS A 1 80 ? 6.553 -2.012 -15.481 1.00 92.56 80 CYS A C 1
ATOM 599 O O . CYS A 1 80 ? 5.848 -1.956 -14.472 1.00 92.56 80 CYS A O 1
ATOM 601 N N . SER A 1 81 ? 6.551 -3.064 -16.295 1.00 92.81 81 SER A N 1
ATOM 602 C CA . SER A 1 81 ? 5.690 -4.225 -16.106 1.00 92.81 81 SER A CA 1
ATOM 603 C C . SER A 1 81 ? 6.437 -5.496 -16.517 1.00 92.81 81 SER A C 1
ATOM 605 O O . SER A 1 81 ? 6.182 -6.068 -17.579 1.00 92.81 81 SER A O 1
ATOM 607 N N . TYR A 1 82 ? 7.419 -5.886 -15.695 1.00 94.06 82 TYR A N 1
ATOM 608 C CA . TYR A 1 82 ? 8.275 -7.064 -15.902 1.00 94.06 82 TYR A CA 1
ATOM 609 C C . TYR A 1 82 ? 7.826 -8.270 -15.070 1.00 94.06 82 TYR A C 1
ATOM 611 O O . TYR A 1 82 ? 7.241 -8.124 -13.996 1.00 94.06 82 TYR A O 1
ATOM 619 N N . ARG A 1 83 ? 8.164 -9.483 -15.527 1.00 93.00 83 ARG A N 1
ATOM 620 C CA . ARG A 1 83 ? 7.671 -10.735 -14.922 1.00 93.00 83 ARG A CA 1
ATOM 621 C C . ARG A 1 83 ? 8.119 -10.960 -13.470 1.00 93.00 83 ARG A C 1
ATOM 623 O O . ARG A 1 83 ? 7.384 -11.559 -12.695 1.00 93.00 83 ARG A O 1
ATOM 630 N N . ASP A 1 84 ? 9.304 -10.496 -13.088 1.00 92.94 84 ASP A N 1
ATOM 631 C CA . ASP A 1 84 ? 9.874 -10.640 -11.738 1.00 92.94 84 ASP A CA 1
ATOM 632 C C . ASP A 1 84 ? 9.861 -9.333 -10.925 1.00 92.94 84 ASP A C 1
ATOM 634 O O . ASP A 1 84 ? 10.397 -9.290 -9.816 1.00 92.94 84 ASP A O 1
ATOM 638 N N . GLN A 1 85 ? 9.227 -8.272 -11.437 1.00 94.62 85 GLN A N 1
ATOM 639 C CA . GLN A 1 85 ? 9.245 -6.938 -10.829 1.00 94.62 85 GLN A CA 1
ATOM 640 C C . GLN A 1 85 ? 8.684 -6.922 -9.402 1.00 94.62 85 GLN A C 1
ATOM 642 O O . GLN A 1 85 ? 9.312 -6.390 -8.487 1.00 94.62 85 GLN A O 1
ATOM 647 N N . LEU A 1 86 ? 7.533 -7.566 -9.181 1.00 94.94 86 LEU A N 1
ATOM 648 C CA . LEU A 1 86 ? 6.844 -7.558 -7.883 1.00 94.94 86 LEU A CA 1
ATOM 649 C C . LEU A 1 86 ? 7.662 -8.191 -6.750 1.00 94.94 86 LEU A C 1
ATOM 651 O O . LEU A 1 86 ? 7.457 -7.855 -5.586 1.00 94.94 86 LEU A O 1
ATOM 655 N N . SER A 1 87 ? 8.621 -9.065 -7.072 1.00 92.75 87 SER A N 1
ATOM 656 C CA . SER A 1 87 ? 9.520 -9.656 -6.070 1.00 92.75 87 SER A CA 1
ATOM 657 C C . SER A 1 87 ? 10.526 -8.649 -5.492 1.00 92.75 87 SER A C 1
ATOM 659 O O . SER A 1 87 ? 11.062 -8.859 -4.402 1.00 92.75 87 SER A O 1
ATOM 661 N N . LYS A 1 88 ? 10.758 -7.542 -6.208 1.00 92.44 88 LYS A N 1
ATOM 662 C CA . LYS A 1 88 ? 11.689 -6.457 -5.862 1.00 92.44 88 LYS A CA 1
ATOM 663 C C . LYS A 1 88 ? 10.982 -5.241 -5.261 1.00 92.44 88 LYS A C 1
ATOM 665 O O . LYS A 1 88 ? 11.636 -4.391 -4.661 1.00 92.44 88 LYS A O 1
ATOM 670 N N . ALA A 1 89 ? 9.659 -5.172 -5.407 1.00 94.62 89 ALA A N 1
ATOM 671 C CA . ALA A 1 89 ? 8.850 -4.051 -4.960 1.00 94.62 89 ALA A CA 1
ATOM 672 C C . ALA A 1 89 ? 8.779 -3.942 -3.430 1.00 94.62 89 ALA A C 1
ATOM 674 O O . ALA A 1 89 ? 8.936 -4.921 -2.688 1.00 94.62 89 ALA A O 1
ATOM 675 N N . ASN A 1 90 ? 8.517 -2.728 -2.950 1.00 96.62 90 ASN A N 1
ATOM 676 C CA . ASN A 1 90 ? 8.288 -2.443 -1.540 1.00 96.62 90 ASN A CA 1
ATOM 677 C C . ASN A 1 90 ? 6.917 -1.792 -1.358 1.00 96.62 90 ASN A C 1
ATOM 679 O O . ASN A 1 90 ? 6.572 -0.865 -2.083 1.00 96.62 90 ASN A O 1
ATOM 683 N N . ILE A 1 91 ? 6.171 -2.246 -0.353 1.00 97.56 91 ILE A N 1
ATOM 684 C CA . ILE A 1 91 ? 5.022 -1.517 0.185 1.00 97.56 91 ILE A CA 1
ATOM 685 C C . ILE A 1 91 ? 5.503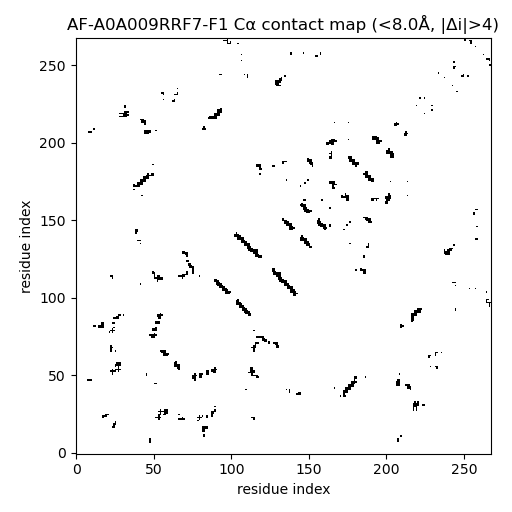 -0.775 1.419 1.00 97.56 91 ILE A C 1
ATOM 687 O O . ILE A 1 91 ? 5.980 -1.392 2.376 1.00 97.56 91 ILE A O 1
ATOM 691 N N . ILE A 1 92 ? 5.397 0.546 1.397 1.00 97.81 92 ILE A N 1
ATOM 692 C CA . ILE A 1 92 ? 5.796 1.367 2.532 1.00 97.81 92 ILE A CA 1
ATOM 693 C C . ILE A 1 92 ? 4.657 1.378 3.533 1.00 97.81 92 ILE A C 1
ATOM 695 O O . ILE A 1 92 ? 3.527 1.718 3.196 1.00 97.81 92 ILE A O 1
ATOM 699 N N . TYR A 1 93 ? 4.958 0.996 4.764 1.00 98.12 93 TYR A N 1
ATOM 700 C CA . TYR A 1 93 ? 3.961 0.836 5.801 1.00 98.12 93 TYR A CA 1
ATOM 701 C C . TYR A 1 93 ? 4.218 1.784 6.963 1.00 98.12 93 TYR A C 1
ATOM 703 O O . TYR A 1 93 ? 5.360 1.976 7.393 1.00 98.12 93 TYR A O 1
ATOM 711 N N . LYS A 1 94 ? 3.130 2.338 7.496 1.00 97.31 94 LYS A N 1
ATOM 712 C CA . LYS A 1 94 ? 3.127 2.989 8.803 1.00 97.31 94 LYS A CA 1
ATOM 713 C C . LYS A 1 94 ? 1.785 2.809 9.493 1.00 97.31 94 LYS A C 1
ATOM 715 O O . LYS A 1 94 ? 0.735 3.030 8.890 1.00 97.31 94 LYS A O 1
ATOM 720 N N . GLU A 1 95 ? 1.824 2.463 10.773 1.00 97.31 95 GLU A N 1
ATOM 721 C CA . GLU A 1 95 ? 0.660 2.492 11.655 1.00 97.31 95 GLU A CA 1
ATOM 722 C C . GLU A 1 95 ? 0.707 3.733 12.547 1.00 97.31 95 GLU A C 1
ATOM 724 O O . GLU A 1 95 ? 1.746 4.101 13.100 1.00 97.31 95 GLU A O 1
ATOM 729 N N . LYS A 1 96 ? -0.441 4.386 12.711 1.00 97.62 96 LYS A N 1
ATOM 730 C CA . LYS A 1 96 ? -0.639 5.409 13.736 1.00 97.62 96 LYS A CA 1
ATOM 731 C C . LYS A 1 96 ? -1.906 5.120 14.504 1.00 97.62 96 LYS A C 1
ATOM 733 O O . LYS A 1 96 ? -2.940 4.845 13.902 1.00 97.62 96 LYS A O 1
ATOM 738 N N . CYS A 1 97 ? -1.813 5.218 15.825 1.00 97.88 97 CYS A N 1
ATOM 739 C CA . CYS A 1 97 ? -2.923 4.978 16.730 1.00 97.88 97 CYS A CA 1
ATOM 740 C C . CYS A 1 97 ? -3.161 6.177 17.648 1.00 97.88 97 CYS A C 1
ATOM 742 O O . CYS A 1 97 ? -2.232 6.898 18.001 1.00 97.88 97 CYS A O 1
ATOM 744 N N . THR A 1 98 ? -4.409 6.345 18.062 1.00 98.44 98 THR A N 1
ATOM 745 C CA . THR A 1 98 ? -4.869 7.315 19.056 1.00 98.44 98 THR A CA 1
ATOM 746 C C . THR A 1 98 ? -5.868 6.637 19.991 1.00 98.44 98 THR A C 1
ATOM 748 O O . THR A 1 98 ? -6.479 5.627 19.631 1.00 98.44 98 THR A O 1
ATOM 751 N N . THR A 1 99 ? -6.050 7.182 21.189 1.00 98.44 99 THR A N 1
ATOM 752 C CA . THR A 1 99 ? -7.018 6.672 22.166 1.00 98.44 99 THR A CA 1
ATOM 753 C C . THR A 1 99 ? -8.139 7.683 22.349 1.00 98.44 99 THR A C 1
ATOM 755 O O . THR A 1 99 ? -7.893 8.850 22.642 1.00 98.44 99 THR A O 1
ATOM 758 N N . TYR A 1 100 ? -9.385 7.228 22.229 1.00 97.94 100 TYR A N 1
ATOM 759 C CA . TYR A 1 100 ? -10.574 8.040 22.485 1.00 97.94 100 TYR A CA 1
ATOM 760 C C . TYR A 1 100 ? -11.612 7.218 23.249 1.00 97.94 100 TYR A C 1
ATOM 762 O O . TYR A 1 100 ? -11.968 6.120 22.824 1.00 97.94 100 TYR A O 1
ATOM 770 N N . GLN A 1 101 ? -12.090 7.744 24.382 1.00 96.31 101 GLN A N 1
ATOM 771 C CA . GLN A 1 101 ? -13.092 7.094 25.244 1.00 96.31 101 GLN A CA 1
ATOM 772 C C . GLN A 1 101 ? -12.779 5.614 25.549 1.00 96.31 101 GLN A C 1
ATOM 774 O O . GLN A 1 101 ? -13.629 4.744 25.392 1.00 96.31 101 GLN A O 1
ATOM 779 N N . ASN A 1 102 ? -11.546 5.329 25.986 1.00 96.75 102 ASN A N 1
ATOM 780 C CA . ASN A 1 102 ? -11.049 3.983 26.323 1.00 96.75 102 ASN A CA 1
ATOM 781 C C . ASN A 1 102 ? -10.978 2.977 25.156 1.00 96.75 102 ASN A C 1
ATOM 783 O O . ASN A 1 102 ? -10.673 1.812 25.397 1.00 96.75 102 ASN A O 1
ATOM 787 N N . SER A 1 103 ? -11.205 3.413 23.916 1.00 98.25 103 SER A N 1
ATOM 788 C CA . SER A 1 103 ? -10.961 2.618 22.710 1.00 98.25 103 SER A CA 1
ATOM 789 C C . SER A 1 103 ? -9.700 3.091 21.992 1.00 98.25 103 SER A C 1
ATOM 791 O O . SER A 1 103 ? -9.432 4.295 21.917 1.00 98.25 103 SER A O 1
ATOM 793 N N . ILE A 1 104 ? -8.954 2.151 21.418 1.00 98.44 104 ILE A N 1
ATOM 794 C CA . ILE A 1 104 ? -7.784 2.425 20.577 1.00 98.44 104 ILE A CA 1
ATOM 795 C C . ILE A 1 104 ? -8.223 2.433 19.114 1.00 98.44 104 ILE A C 1
ATOM 797 O O . ILE A 1 104 ? -8.804 1.462 18.629 1.00 98.44 104 ILE A O 1
ATOM 801 N N . TYR A 1 105 ? -7.912 3.511 18.403 1.00 98.75 105 TYR A N 1
ATOM 802 C CA . TYR A 1 105 ? -8.188 3.692 16.981 1.00 98.75 105 TYR A CA 1
ATOM 803 C C . TYR A 1 105 ? -6.871 3.758 16.228 1.00 98.75 105 TYR A C 1
ATOM 805 O O . TYR A 1 105 ? -6.023 4.575 16.570 1.00 98.75 105 TYR A O 1
ATOM 813 N N . CYS A 1 106 ? -6.703 2.935 15.200 1.00 98.50 106 CYS A N 1
ATOM 814 C CA . CYS A 1 106 ? -5.489 2.892 14.394 1.00 98.50 106 CYS A CA 1
ATOM 815 C C . CYS A 1 106 ? -5.806 3.045 12.906 1.00 98.50 106 CYS A C 1
ATOM 817 O O . CYS A 1 106 ? -6.797 2.500 12.417 1.00 98.50 106 CYS A O 1
ATOM 819 N N . GLY A 1 107 ? -4.941 3.754 12.187 1.00 98.31 107 GLY A N 1
ATOM 820 C CA . GLY A 1 107 ? -4.866 3.740 10.730 1.00 98.31 107 GLY A CA 1
ATOM 821 C C . GLY A 1 107 ? -3.543 3.119 10.297 1.00 98.31 107 GLY A C 1
ATOM 822 O O . GLY A 1 107 ? -2.477 3.628 10.651 1.00 98.31 107 GLY A O 1
ATOM 823 N N . ARG A 1 108 ? -3.607 2.015 9.549 1.00 98.31 108 ARG A N 1
ATOM 824 C CA . ARG A 1 108 ? -2.447 1.378 8.908 1.00 98.31 108 ARG A CA 1
ATOM 825 C C . ARG A 1 108 ? -2.407 1.786 7.453 1.00 98.31 108 ARG A C 1
ATOM 827 O O . ARG A 1 108 ? -3.301 1.405 6.705 1.00 98.31 108 ARG A O 1
ATOM 834 N N . ILE A 1 109 ? -1.394 2.533 7.054 1.00 98.50 109 ILE A N 1
ATOM 835 C CA . ILE A 1 109 ? -1.253 3.012 5.684 1.00 98.50 109 ILE A CA 1
ATOM 836 C C . ILE A 1 109 ? -0.278 2.092 4.953 1.00 98.50 109 ILE A C 1
ATOM 838 O O . ILE A 1 109 ? 0.842 1.890 5.416 1.00 98.50 109 ILE A O 1
ATOM 842 N N . PHE A 1 110 ? -0.713 1.559 3.817 1.00 98.50 110 PHE A N 1
ATOM 843 C CA . PHE A 1 110 ? 0.066 0.786 2.859 1.00 98.50 110 PHE A CA 1
ATOM 844 C C . PHE A 1 110 ? 0.240 1.650 1.611 1.00 98.50 110 PHE A C 1
ATOM 846 O O . PHE A 1 110 ? -0.671 1.739 0.789 1.00 98.50 110 PHE A O 1
ATOM 853 N N . ALA A 1 111 ? 1.386 2.318 1.498 1.00 97.88 111 ALA A N 1
ATOM 854 C CA . ALA A 1 111 ? 1.719 3.133 0.341 1.00 97.88 111 ALA A CA 1
ATOM 855 C C . ALA A 1 111 ? 2.404 2.276 -0.733 1.00 97.88 111 ALA A C 1
ATOM 857 O O . ALA A 1 111 ? 3.442 1.645 -0.496 1.00 97.88 111 ALA A O 1
ATOM 858 N N . LEU A 1 112 ? 1.788 2.260 -1.906 1.00 97.62 112 LEU A N 1
ATOM 859 C CA . LEU A 1 112 ? 2.203 1.568 -3.112 1.00 97.62 112 LEU A CA 1
ATOM 860 C C . LEU A 1 112 ? 2.858 2.580 -4.045 1.00 97.62 112 LEU A C 1
ATOM 862 O O . LEU A 1 112 ? 2.280 3.621 -4.334 1.00 97.62 112 LEU A O 1
ATOM 866 N N . TYR A 1 113 ? 4.066 2.270 -4.508 1.00 97.44 113 TYR A N 1
ATOM 867 C CA . TYR A 1 113 ? 4.803 3.119 -5.437 1.00 97.44 113 TYR A CA 1
ATOM 868 C C . TYR A 1 113 ? 4.866 2.471 -6.817 1.00 97.44 113 TYR A C 1
ATOM 870 O O . TYR A 1 113 ? 5.309 1.322 -6.937 1.00 97.44 113 TYR A O 1
ATOM 878 N N . THR A 1 114 ? 4.509 3.219 -7.859 1.00 96.44 114 THR A N 1
ATOM 879 C CA . THR A 1 114 ? 4.848 2.874 -9.244 1.00 96.44 114 THR A CA 1
ATOM 880 C C . THR A 1 114 ? 5.743 3.961 -9.845 1.00 96.44 114 THR A C 1
ATOM 882 O O . THR A 1 114 ? 5.851 5.081 -9.346 1.00 96.44 114 THR A O 1
ATOM 885 N N . VAL A 1 115 ? 6.498 3.612 -10.885 1.00 95.50 115 VAL A N 1
ATOM 886 C CA . VAL A 1 115 ? 7.532 4.510 -11.432 1.00 95.50 115 VAL A CA 1
ATOM 887 C C . VAL A 1 115 ? 6.973 5.623 -12.317 1.00 95.50 115 VAL A C 1
ATOM 889 O O . VAL A 1 115 ? 7.677 6.608 -12.550 1.00 95.50 115 VAL A O 1
ATOM 892 N N . LYS A 1 116 ? 5.737 5.478 -12.798 1.00 91.50 116 LYS A N 1
ATOM 893 C CA . LYS A 1 116 ? 4.976 6.475 -13.557 1.00 91.50 116 LYS A CA 1
ATOM 894 C C . LYS A 1 116 ? 3.489 6.121 -13.513 1.00 91.50 116 LYS A C 1
ATOM 896 O O . LYS A 1 116 ? 3.153 4.942 -13.450 1.00 91.50 116 LYS A O 1
ATOM 901 N N . ASP A 1 117 ? 2.647 7.129 -13.673 1.00 82.06 117 ASP A N 1
ATOM 902 C CA . ASP A 1 117 ? 1.223 6.991 -13.958 1.00 82.06 117 ASP A CA 1
ATOM 903 C C . ASP A 1 117 ? 0.915 7.672 -15.296 1.00 82.06 117 ASP A C 1
ATOM 905 O O . ASP A 1 117 ? 1.378 8.782 -15.572 1.00 82.06 117 ASP A O 1
ATOM 909 N N . LYS A 1 118 ? 0.153 7.005 -16.159 1.00 73.88 118 LYS A N 1
ATOM 910 C CA . LYS A 1 118 ? -0.246 7.538 -17.459 1.00 73.88 118 LYS A CA 1
ATOM 911 C C . LYS A 1 118 ? -1.707 7.202 -17.740 1.00 73.88 118 LYS A C 1
ATOM 913 O O . LYS A 1 118 ? -2.133 6.063 -17.595 1.00 73.88 118 LYS A O 1
ATOM 918 N N . ALA A 1 119 ? -2.459 8.182 -18.238 1.00 64.94 119 ALA A N 1
ATOM 919 C CA . ALA A 1 119 ? -3.886 8.035 -18.518 1.00 64.94 119 ALA A CA 1
ATOM 920 C C . ALA A 1 119 ? -4.206 7.607 -19.963 1.00 64.94 119 ALA A C 1
ATOM 922 O O . ALA A 1 119 ? -5.284 7.087 -20.231 1.00 64.94 119 ALA A O 1
ATOM 923 N N . VAL A 1 120 ? -3.307 7.770 -20.942 1.00 56.97 120 VAL A N 1
ATOM 924 C CA . VAL A 1 120 ? -3.593 7.464 -22.368 1.00 56.97 120 VAL A CA 1
ATOM 925 C C . VAL A 1 120 ? -2.364 6.868 -23.064 1.00 56.97 120 VAL A C 1
ATOM 927 O O . VAL A 1 120 ? -1.248 7.254 -22.757 1.00 56.97 120 VAL A O 1
ATOM 930 N N . ASN A 1 121 ? -2.529 5.930 -24.005 1.00 51.88 121 ASN A N 1
ATOM 931 C CA . ASN A 1 121 ? -1.419 5.420 -24.829 1.00 51.88 121 ASN A CA 1
ATOM 932 C C . ASN A 1 121 ? -0.996 6.442 -25.910 1.00 51.88 121 ASN A C 1
ATOM 934 O O . ASN A 1 121 ? -1.853 7.081 -26.516 1.00 51.88 121 ASN A O 1
ATOM 938 N N . GLY A 1 122 ? 0.306 6.551 -26.211 1.00 47.81 122 GLY A N 1
ATOM 939 C CA . GLY A 1 122 ? 0.839 7.400 -27.297 1.00 47.81 122 GLY A CA 1
ATOM 940 C C . GLY A 1 122 ? 1.589 8.660 -26.836 1.00 47.81 122 GLY A C 1
ATOM 941 O O . GLY A 1 122 ? 1.879 8.815 -25.655 1.00 47.81 122 GLY A O 1
ATOM 942 N N . SER A 1 123 ? 1.934 9.547 -27.779 1.00 41.84 123 SER A N 1
ATOM 943 C CA . SER A 1 123 ? 2.812 10.726 -27.587 1.00 41.84 123 SER A CA 1
ATOM 944 C C . SER A 1 123 ? 2.131 11.963 -26.979 1.00 41.84 123 SER A C 1
ATOM 946 O O . SER A 1 123 ? 2.675 13.064 -27.029 1.00 41.84 123 SER A O 1
ATOM 948 N N . LEU A 1 124 ? 0.911 11.817 -26.459 1.00 44.25 124 LEU A N 1
ATOM 949 C CA . LEU A 1 124 ? 0.193 12.891 -25.770 1.00 44.25 124 LEU A CA 1
ATOM 950 C C . LEU A 1 124 ? 0.610 12.868 -24.291 1.00 44.25 124 LEU A C 1
ATOM 952 O O . LEU A 1 124 ? -0.135 12.419 -23.424 1.00 44.25 124 LEU A O 1
ATOM 956 N N . ASP A 1 125 ? 1.843 13.304 -24.023 1.00 49.81 125 ASP A N 1
ATOM 957 C CA . ASP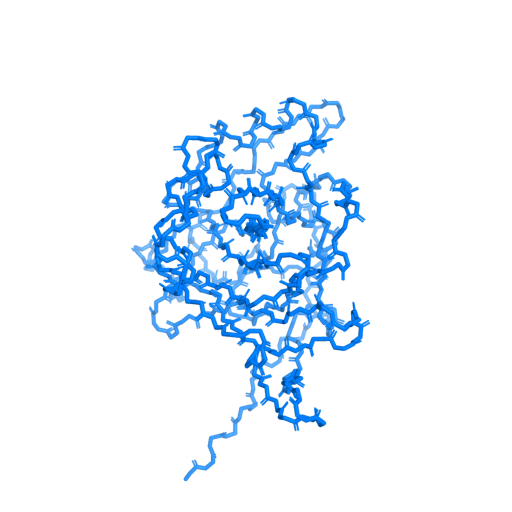 A 1 125 ? 2.538 13.186 -22.726 1.00 49.81 125 ASP A CA 1
ATOM 958 C C . ASP A 1 125 ? 1.962 14.081 -21.601 1.00 49.81 125 ASP A C 1
ATOM 960 O O . ASP A 1 125 ? 2.520 14.146 -20.509 1.00 49.81 125 ASP A O 1
ATOM 964 N N . PHE A 1 126 ? 0.842 14.771 -21.843 1.00 50.91 126 PHE A N 1
ATOM 965 C CA . PHE A 1 126 ? 0.255 15.761 -20.930 1.00 50.91 126 PHE A CA 1
ATOM 966 C C . PHE A 1 126 ? -0.772 15.206 -19.930 1.00 50.91 126 PHE A C 1
ATOM 968 O O . PHE A 1 126 ? -1.211 15.953 -19.059 1.00 50.91 126 PHE A O 1
ATOM 975 N N . ILE A 1 127 ? -1.158 13.928 -20.024 1.00 64.19 127 ILE A N 1
ATOM 976 C CA . ILE A 1 127 ? -2.100 13.300 -19.079 1.00 64.19 127 ILE A CA 1
ATOM 977 C C . ILE A 1 127 ? -1.417 12.105 -18.399 1.00 64.19 127 ILE A C 1
ATOM 979 O O . ILE A 1 127 ? -1.581 10.947 -18.791 1.00 64.19 127 ILE A O 1
ATOM 983 N N . GLY A 1 128 ? -0.575 12.419 -17.416 1.00 75.81 128 GLY A N 1
ATOM 984 C CA . GLY A 1 128 ? 0.190 11.477 -16.600 1.00 75.81 128 GLY A CA 1
ATOM 985 C C . GLY A 1 128 ? 1.295 12.187 -15.817 1.00 75.81 128 GLY A C 1
ATOM 986 O O . GLY A 1 128 ? 1.556 13.373 -16.037 1.00 75.81 128 GLY A O 1
ATOM 987 N N . HIS A 1 129 ? 1.984 11.461 -14.942 1.00 86.81 129 HIS A N 1
ATOM 988 C CA . HIS A 1 129 ? 3.143 11.962 -14.212 1.00 86.81 129 HIS A CA 1
ATOM 989 C C . HIS A 1 129 ? 4.202 10.884 -13.971 1.00 86.81 129 HIS A C 1
ATOM 991 O O . HIS A 1 129 ? 3.928 9.691 -13.845 1.00 86.81 129 HIS A O 1
ATOM 997 N N . ARG A 1 130 ? 5.457 11.335 -13.898 1.00 92.75 130 ARG A N 1
ATOM 998 C CA . ARG A 1 130 ? 6.551 10.547 -13.332 1.00 92.75 130 ARG A CA 1
ATOM 999 C C . ARG A 1 130 ? 6.244 10.291 -11.858 1.00 92.75 130 ARG A C 1
ATOM 1001 O O . ARG A 1 130 ? 5.865 11.230 -11.161 1.00 92.75 130 ARG A O 1
ATOM 1008 N N . HIS A 1 131 ? 6.507 9.062 -11.413 1.00 94.62 131 HIS A N 1
ATOM 1009 C CA . HIS A 1 131 ? 6.133 8.526 -10.101 1.00 94.62 131 HIS A CA 1
ATOM 1010 C C . HIS A 1 131 ? 4.633 8.391 -9.909 1.00 94.62 131 HIS A C 1
ATOM 1012 O O . HIS A 1 131 ? 3.866 9.191 -10.419 1.00 94.62 131 HIS A O 1
ATOM 1018 N N . ASP A 1 132 ? 4.232 7.421 -9.108 1.00 94.06 132 ASP A N 1
ATOM 1019 C CA . ASP A 1 132 ? 2.882 7.324 -8.583 1.00 94.06 132 ASP A CA 1
ATOM 1020 C C . ASP A 1 132 ? 2.927 6.799 -7.153 1.00 94.06 132 ASP A C 1
ATOM 1022 O O . ASP A 1 132 ? 3.791 5.980 -6.813 1.00 94.06 132 ASP A O 1
ATOM 1026 N N . LEU A 1 133 ? 2.022 7.289 -6.312 1.00 94.56 133 LEU A N 1
ATOM 1027 C CA . LEU A 1 133 ? 1.928 6.923 -4.906 1.00 94.56 133 LEU A CA 1
ATOM 1028 C C . LEU A 1 133 ? 0.471 6.790 -4.493 1.00 94.56 133 LEU A C 1
ATOM 1030 O O . LEU A 1 133 ? -0.189 7.763 -4.127 1.00 94.56 133 LEU A O 1
ATOM 1034 N N . GLU A 1 134 ? 0.027 5.544 -4.448 1.00 95.75 134 GLU A N 1
ATOM 1035 C CA . GLU A 1 134 ? -1.309 5.177 -4.016 1.00 95.75 134 GLU A CA 1
ATOM 1036 C C . GLU A 1 134 ? -1.302 4.628 -2.587 1.00 95.75 134 GLU A C 1
ATOM 1038 O O . GLU A 1 134 ? -0.309 4.079 -2.109 1.00 95.75 134 GLU A O 1
ATOM 1043 N N . HIS A 1 135 ? -2.412 4.779 -1.871 1.00 96.62 135 HIS A N 1
ATOM 1044 C CA . HIS A 1 135 ? -2.535 4.468 -0.451 1.00 96.62 135 HIS A CA 1
ATOM 1045 C C . HIS A 1 135 ? -3.771 3.610 -0.189 1.00 96.62 135 HIS A C 1
ATOM 1047 O O . HIS A 1 135 ? -4.909 4.056 -0.331 1.00 96.62 135 HIS A O 1
ATOM 1053 N N . A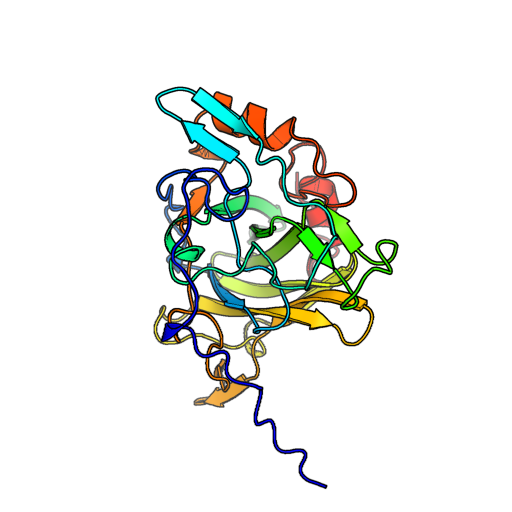LA A 1 136 ? -3.548 2.395 0.305 1.00 98.62 136 ALA A N 1
ATOM 1054 C CA . ALA A 1 136 ? -4.594 1.619 0.955 1.00 98.62 136 ALA A CA 1
ATOM 1055 C C . ALA A 1 136 ? -4.483 1.787 2.477 1.00 98.62 136 ALA A C 1
ATOM 1057 O O . ALA A 1 136 ? -3.385 1.760 3.035 1.00 98.62 136 ALA A O 1
ATOM 1058 N N . VAL A 1 137 ? -5.609 1.957 3.167 1.00 98.75 137 VAL A N 1
ATOM 1059 C CA . VAL A 1 137 ? -5.652 2.169 4.617 1.00 98.75 137 VAL A CA 1
ATOM 1060 C C . VAL A 1 137 ? -6.501 1.097 5.282 1.00 98.75 137 VAL A C 1
ATOM 1062 O O . VAL A 1 137 ? -7.664 0.916 4.941 1.00 98.75 137 VAL A O 1
ATOM 1065 N N . VAL A 1 138 ? -5.948 0.405 6.275 1.00 98.81 138 VAL A N 1
ATOM 1066 C CA . VAL A 1 138 ? -6.729 -0.462 7.167 1.00 98.81 138 VAL A CA 1
ATOM 1067 C C . VAL A 1 138 ? -7.049 0.326 8.429 1.00 98.81 138 VAL A C 1
ATOM 1069 O O . VAL A 1 138 ? -6.154 0.659 9.210 1.00 98.81 138 VAL A O 1
ATOM 1072 N N . TRP A 1 139 ? -8.329 0.614 8.640 1.00 98.81 139 TRP A N 1
ATOM 1073 C CA . TRP A 1 139 ? -8.819 1.274 9.845 1.00 98.81 139 TRP A CA 1
ATOM 1074 C C . TRP A 1 139 ? -9.199 0.233 10.885 1.00 98.81 139 TRP A C 1
ATOM 1076 O O . TRP A 1 139 ? -9.953 -0.701 10.601 1.00 98.81 139 TRP A O 1
ATOM 1086 N N . MET A 1 140 ? -8.689 0.391 12.102 1.00 98.56 140 MET A N 1
ATOM 1087 C CA . MET A 1 140 ? -8.902 -0.558 13.188 1.00 98.56 140 MET A CA 1
ATOM 1088 C C . MET A 1 140 ? -9.396 0.119 14.459 1.00 98.56 140 MET A C 1
ATOM 1090 O O . MET A 1 140 ? -8.904 1.178 14.839 1.00 98.56 140 MET A O 1
ATOM 1094 N N . LYS A 1 141 ? -10.329 -0.535 15.148 1.00 98.44 141 LYS A N 1
ATOM 1095 C CA . LYS A 1 141 ? -10.778 -0.167 16.491 1.00 98.44 141 LYS A CA 1
ATOM 1096 C C . LYS A 1 141 ? -10.592 -1.359 17.419 1.00 98.44 141 LYS A C 1
ATOM 1098 O O . LYS A 1 141 ? -11.069 -2.450 17.111 1.00 98.44 141 LYS A O 1
ATOM 1103 N N . ASP A 1 142 ? -9.896 -1.157 18.533 1.00 97.62 142 ASP A N 1
ATOM 1104 C CA . ASP A 1 142 ? -9.651 -2.174 19.564 1.00 97.62 142 ASP A CA 1
ATOM 1105 C C . ASP A 1 142 ? -9.105 -3.491 18.976 1.00 97.62 142 ASP A C 1
ATOM 1107 O O . ASP A 1 142 ? -9.567 -4.591 19.281 1.00 97.62 142 ASP A O 1
ATOM 1111 N N . GLY A 1 143 ? -8.143 -3.368 18.054 1.00 96.12 143 GLY A N 1
ATOM 1112 C CA . GLY A 1 143 ? -7.500 -4.501 17.382 1.00 96.12 143 GLY A CA 1
ATOM 1113 C C . GLY A 1 143 ? -8.331 -5.178 16.284 1.00 96.12 143 GLY A C 1
ATOM 1114 O O . GLY A 1 143 ? -7.857 -6.147 15.695 1.00 96.12 143 GLY A O 1
ATOM 1115 N N . LYS A 1 144 ? -9.534 -4.685 15.968 1.00 97.56 144 LYS A N 1
ATOM 1116 C CA . LYS A 1 144 ? -10.403 -5.227 14.911 1.00 97.56 144 LYS A CA 1
ATOM 1117 C C . LYS A 1 144 ? -10.469 -4.288 13.717 1.00 97.56 144 LYS A C 1
ATOM 1119 O O . LYS A 1 144 ? -10.662 -3.088 13.892 1.00 97.56 144 LYS A O 1
ATOM 1124 N N . VAL A 1 145 ? -10.366 -4.838 12.510 1.00 98.44 145 VAL A N 1
ATOM 1125 C CA . VAL A 1 145 ? -10.554 -4.074 11.269 1.00 98.44 145 VAL A CA 1
ATOM 1126 C C . VAL A 1 145 ? -12.013 -3.638 11.143 1.00 98.44 145 VAL A C 1
ATOM 1128 O O . VAL A 1 145 ? -12.921 -4.455 11.295 1.00 98.44 145 VAL A O 1
ATOM 1131 N N . THR A 1 146 ? -12.237 -2.353 10.880 1.00 98.44 146 THR A N 1
ATOM 1132 C CA . THR A 1 146 ? -13.575 -1.765 10.721 1.00 98.44 146 THR A CA 1
ATOM 1133 C C . THR A 1 146 ? -13.831 -1.297 9.299 1.00 98.44 146 THR A C 1
ATOM 1135 O O . THR A 1 146 ? -14.944 -1.475 8.814 1.00 98.44 146 THR A O 1
ATOM 1138 N N . HIS A 1 147 ? -12.816 -0.744 8.630 1.00 98.69 147 HIS A N 1
ATOM 1139 C CA . HIS A 1 147 ? -12.920 -0.219 7.272 1.00 98.69 147 HIS A CA 1
ATOM 1140 C C . HIS A 1 147 ? -11.630 -0.437 6.493 1.00 98.69 147 HIS A C 1
ATOM 1142 O O . HIS A 1 147 ? -10.540 -0.473 7.071 1.00 98.69 147 HIS A O 1
ATOM 1148 N N . ILE A 1 148 ? -11.778 -0.509 5.175 1.00 98.81 148 ILE A N 1
ATOM 1149 C CA . ILE A 1 148 ? -10.692 -0.458 4.205 1.00 98.81 148 ILE A CA 1
ATOM 1150 C C . ILE A 1 148 ? -10.864 0.810 3.376 1.00 98.81 148 ILE A C 1
ATOM 1152 O O . ILE A 1 148 ? -11.900 1.003 2.745 1.00 98.81 148 ILE A O 1
ATOM 1156 N N . GLY A 1 149 ? -9.865 1.682 3.427 1.00 98.56 149 GLY A N 1
ATOM 1157 C CA . GLY A 1 149 ? -9.735 2.858 2.579 1.00 98.56 149 GLY A CA 1
ATOM 1158 C C . GLY A 1 149 ? -8.883 2.539 1.358 1.00 98.56 149 GLY A C 1
ATOM 1159 O O . GLY A 1 149 ? -7.836 1.910 1.501 1.00 98.56 149 GLY A O 1
ATOM 1160 N N . VAL A 1 150 ? -9.297 2.984 0.178 1.00 98.31 150 VAL A N 1
ATOM 1161 C CA . VAL A 1 150 ? -8.492 2.922 -1.053 1.00 98.31 150 VAL A CA 1
ATOM 1162 C C . VAL A 1 150 ? -8.447 4.304 -1.691 1.00 98.31 150 VAL A C 1
ATOM 1164 O O . VAL A 1 150 ? -9.462 5.005 -1.709 1.00 98.31 150 VAL A O 1
ATOM 1167 N N . SER A 1 151 ? -7.267 4.739 -2.125 1.00 95.00 151 SER A N 1
ATOM 1168 C CA . SER A 1 151 ? -7.100 6.042 -2.759 1.00 95.00 151 SER A CA 1
ATOM 1169 C C . SER A 1 151 ? -7.570 6.029 -4.208 1.00 95.00 151 SER A C 1
ATOM 1171 O O . SER A 1 151 ? -7.339 5.072 -4.941 1.00 95.00 151 SER A O 1
ATOM 1173 N N . ALA A 1 152 ? -8.238 7.107 -4.606 1.00 89.44 152 ALA A N 1
ATOM 1174 C CA . ALA A 1 152 ? -8.654 7.332 -5.983 1.00 89.44 152 ALA A CA 1
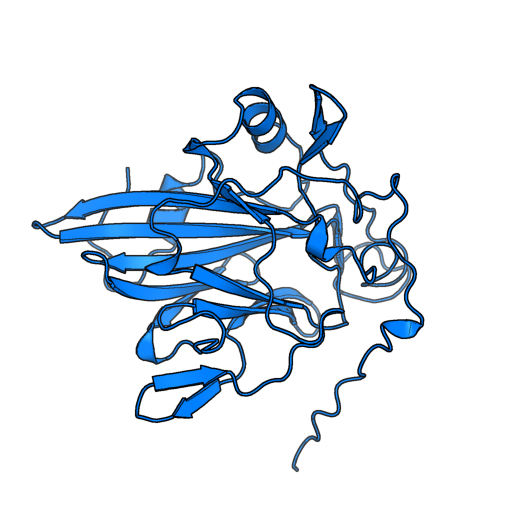ATOM 1175 C C . ALA A 1 152 ? -8.689 8.840 -6.243 1.00 89.44 152 ALA A C 1
ATOM 1177 O O . ALA A 1 152 ? -9.477 9.557 -5.623 1.00 89.44 152 ALA A O 1
ATOM 1178 N N . HIS A 1 153 ? -7.813 9.327 -7.125 1.00 83.38 153 HIS A N 1
ATOM 1179 C CA . HIS A 1 153 ? -7.782 10.725 -7.590 1.00 83.38 153 HIS A CA 1
ATOM 1180 C C . HIS A 1 153 ? -7.767 11.778 -6.463 1.00 83.38 153 HIS A C 1
ATOM 1182 O O . HIS A 1 153 ? -8.470 12.784 -6.521 1.00 83.38 153 HIS A O 1
ATOM 1188 N N . GLY A 1 154 ? -6.979 11.543 -5.406 1.00 81.38 154 GLY A N 1
ATOM 1189 C CA . GLY A 1 154 ? -6.859 12.445 -4.245 1.00 81.38 154 GLY A CA 1
ATOM 1190 C C . GLY A 1 154 ? -7.914 12.240 -3.146 1.00 81.38 154 GLY A C 1
ATOM 1191 O O . GLY A 1 154 ? -7.828 12.836 -2.062 1.00 81.38 154 GLY A O 1
ATOM 1192 N N . GLU A 1 155 ? -8.881 11.355 -3.375 1.00 89.25 155 GLU A N 1
ATOM 1193 C CA . GLU A 1 155 ? -9.827 10.902 -2.361 1.00 89.25 155 GLU A CA 1
ATOM 1194 C C . GLU A 1 155 ? -9.394 9.601 -1.688 1.00 89.25 155 GLU A C 1
ATOM 1196 O O . GLU A 1 155 ? -8.498 8.905 -2.160 1.00 89.25 155 GLU A O 1
ATOM 1201 N N . LEU A 1 156 ? -10.026 9.289 -0.551 1.00 95.69 156 LEU A N 1
ATOM 1202 C CA . LEU A 1 156 ? -9.921 7.982 0.097 1.00 95.69 156 LEU A CA 1
ATOM 1203 C C . LEU A 1 156 ? -11.328 7.412 0.286 1.00 95.69 156 LEU A C 1
ATOM 1205 O O . LEU A 1 156 ? -12.116 7.927 1.083 1.00 95.69 156 LEU A O 1
ATOM 1209 N N . ILE A 1 157 ? -11.638 6.341 -0.435 1.00 97.12 157 ILE A N 1
ATOM 1210 C CA . ILE A 1 157 ? -12.938 5.676 -0.382 1.00 97.12 157 ILE A CA 1
ATOM 1211 C C . ILE A 1 157 ? -12.901 4.641 0.738 1.00 97.12 157 ILE A C 1
ATOM 1213 O O . ILE A 1 157 ? -12.295 3.580 0.595 1.00 97.12 157 ILE A O 1
ATOM 1217 N N . ASN A 1 158 ? -13.552 4.947 1.861 1.00 98.44 158 ASN A N 1
ATOM 1218 C CA . ASN A 1 158 ? -13.668 4.029 2.992 1.00 98.44 158 ASN A CA 1
ATOM 1219 C C . ASN A 1 158 ? -14.873 3.104 2.826 1.00 98.44 158 ASN A C 1
ATOM 1221 O O . ASN A 1 158 ? -16.015 3.556 2.809 1.00 98.44 158 ASN A O 1
ATOM 1225 N N . THR A 1 159 ? -14.616 1.801 2.781 1.00 98.38 159 THR A N 1
ATOM 1226 C CA . THR A 1 159 ? -15.642 0.757 2.727 1.00 98.38 159 THR A CA 1
ATOM 1227 C C . THR A 1 159 ? -15.630 -0.044 4.028 1.00 98.38 159 THR A C 1
ATOM 1229 O O . THR A 1 159 ? -14.550 -0.407 4.502 1.00 98.38 159 THR A O 1
ATOM 1232 N N . PRO A 1 160 ? -16.791 -0.359 4.630 1.00 98.12 160 PRO A N 1
ATOM 1233 C CA . PRO A 1 160 ? -16.853 -1.235 5.793 1.00 98.12 160 PRO A CA 1
ATOM 1234 C C . PRO A 1 160 ? -16.152 -2.576 5.553 1.00 98.12 160 PRO A C 1
ATOM 1236 O O . PRO A 1 160 ? -16.246 -3.176 4.480 1.00 98.12 160 PRO A O 1
ATOM 1239 N N . ALA A 1 161 ? -15.468 -3.089 6.572 1.00 97.62 161 ALA A N 1
ATOM 1240 C CA . ALA A 1 161 ? -14.702 -4.331 6.489 1.00 97.62 161 ALA A CA 1
ATOM 1241 C C . ALA A 1 161 ? -15.572 -5.530 6.075 1.00 97.62 161 ALA A C 1
ATOM 1243 O O . ALA A 1 161 ? -15.150 -6.364 5.283 1.00 97.62 161 ALA A O 1
ATOM 1244 N N . ASN A 1 162 ? -16.823 -5.586 6.542 1.00 95.75 162 ASN A N 1
ATOM 1245 C CA . ASN A 1 162 ? -17.778 -6.635 6.169 1.00 95.75 162 ASN A CA 1
ATOM 1246 C C . ASN A 1 162 ? -18.292 -6.533 4.719 1.00 95.75 162 ASN A C 1
ATOM 1248 O O . ASN A 1 162 ? -18.946 -7.461 4.250 1.00 95.75 162 ASN A O 1
ATOM 1252 N N . GLN A 1 163 ? -18.008 -5.430 4.026 1.00 96.69 163 GLN A N 1
ATOM 1253 C CA . GLN A 1 163 ? -18.283 -5.211 2.604 1.00 96.69 163 GLN A CA 1
ATOM 1254 C C . GLN A 1 163 ? -17.002 -5.274 1.757 1.00 96.69 163 GLN A C 1
ATOM 1256 O O . GLN A 1 163 ? -17.069 -5.198 0.534 1.00 96.69 163 GLN A O 1
ATOM 1261 N N . SER A 1 164 ? -15.841 -5.445 2.392 1.00 98.25 164 SER A N 1
ATOM 1262 C CA . SER A 1 164 ? -14.546 -5.482 1.722 1.00 98.25 164 SER A CA 1
ATOM 1263 C C . SER A 1 164 ? -14.115 -6.934 1.462 1.00 98.25 164 SER A C 1
ATOM 1265 O O . SER A 1 164 ? -14.192 -7.764 2.370 1.00 98.25 164 SER A O 1
ATOM 1267 N N . PRO A 1 165 ? -13.667 -7.279 0.243 1.00 98.19 165 PRO A N 1
ATOM 1268 C CA . PRO A 1 165 ? -13.334 -8.650 -0.138 1.00 98.19 165 PRO A CA 1
ATOM 1269 C C . PRO A 1 165 ? -12.091 -9.170 0.584 1.00 98.19 165 PRO A C 1
ATOM 1271 O O . PRO A 1 165 ? -11.017 -8.570 0.529 1.00 98.19 165 PRO A O 1
ATOM 1274 N N . LEU A 1 166 ? -12.217 -10.348 1.192 1.00 98.25 166 LEU A N 1
ATOM 1275 C CA . LEU A 1 166 ? -11.091 -11.076 1.766 1.00 98.25 166 LEU A CA 1
ATOM 1276 C C . LEU A 1 166 ? -10.407 -11.975 0.727 1.00 98.25 166 LEU A C 1
ATOM 1278 O O . LEU A 1 166 ? -11.055 -12.818 0.095 1.00 98.25 166 LEU A O 1
ATOM 1282 N N . ALA A 1 167 ? -9.082 -11.872 0.634 1.00 97.31 167 ALA A N 1
ATOM 1283 C CA . ALA A 1 167 ? -8.222 -12.848 -0.030 1.00 97.31 167 ALA A CA 1
ATOM 1284 C C . ALA A 1 167 ? -7.908 -13.990 0.949 1.00 97.31 167 ALA A C 1
ATOM 1286 O O . ALA A 1 167 ? -6.926 -13.960 1.692 1.00 97.31 167 ALA A O 1
ATOM 1287 N N . LYS A 1 168 ? -8.779 -15.004 0.985 1.00 94.94 168 LYS A N 1
ATOM 1288 C CA . LYS A 1 168 ? -8.755 -16.066 2.013 1.00 94.94 168 LYS A CA 1
ATOM 1289 C C . LYS A 1 168 ? -7.473 -16.903 2.030 1.00 94.94 168 LYS A C 1
ATOM 1291 O O . LYS A 1 168 ? -7.134 -17.453 3.074 1.00 94.94 168 LYS A O 1
ATOM 1296 N N . GLU A 1 169 ? -6.745 -16.962 0.919 1.00 93.81 169 GLU A N 1
ATOM 1297 C CA . GLU A 1 169 ? -5.424 -17.600 0.834 1.00 93.81 169 GLU A CA 1
ATOM 1298 C C . GLU A 1 169 ? -4.359 -16.918 1.716 1.00 93.81 169 GLU A C 1
ATOM 1300 O O . GLU A 1 169 ? -3.377 -17.551 2.093 1.00 93.81 169 GLU A O 1
ATOM 1305 N N . TYR A 1 170 ? -4.592 -15.663 2.121 1.00 95.25 170 TYR A N 1
ATOM 1306 C CA . TYR A 1 170 ? -3.733 -14.883 3.016 1.00 95.25 170 TYR A CA 1
ATOM 1307 C C . TYR A 1 170 ? -4.253 -14.792 4.460 1.00 95.25 170 TYR A C 1
ATOM 1309 O O . TYR A 1 170 ? -3.674 -14.059 5.268 1.00 95.25 170 TYR A O 1
ATOM 1317 N N . GLY A 1 171 ? -5.315 -15.528 4.802 1.00 93.94 171 GLY A N 1
ATOM 1318 C CA . GLY A 1 171 ? -5.921 -15.552 6.134 1.00 93.94 171 GLY A CA 1
ATOM 1319 C C . GLY A 1 171 ? -7.261 -14.816 6.216 1.00 93.94 171 GLY A C 1
ATOM 1320 O O . GLY A 1 171 ? -7.950 -14.600 5.222 1.00 93.94 171 GLY A O 1
ATOM 1321 N N . ASN A 1 172 ? -7.670 -14.463 7.438 1.00 93.75 172 ASN A N 1
ATOM 1322 C CA . ASN A 1 172 ? -9.006 -13.914 7.710 1.00 93.75 172 ASN A CA 1
ATOM 1323 C C . ASN A 1 172 ? -9.068 -12.380 7.772 1.00 93.75 172 ASN A C 1
ATOM 1325 O O . ASN A 1 172 ? -10.166 -11.845 7.850 1.00 93.75 172 ASN A O 1
ATOM 1329 N N . ASN A 1 173 ? -7.924 -11.692 7.724 1.00 96.81 173 ASN A N 1
ATOM 1330 C CA . ASN A 1 173 ? -7.832 -10.226 7.781 1.00 96.81 173 ASN A CA 1
ATOM 1331 C C . ASN A 1 173 ? -6.961 -9.663 6.642 1.00 96.81 173 ASN A C 1
ATOM 1333 O O . ASN A 1 173 ? -6.264 -8.665 6.821 1.00 96.81 173 ASN A O 1
ATOM 1337 N N . ALA A 1 174 ? -6.949 -10.345 5.494 1.00 98.06 174 ALA A N 1
ATOM 1338 C CA . ALA A 1 174 ? -6.242 -9.922 4.291 1.00 98.06 174 ALA A CA 1
ATOM 1339 C C . ALA A 1 174 ? -7.254 -9.419 3.261 1.00 98.06 174 ALA A C 1
ATOM 1341 O O . ALA A 1 174 ? -8.029 -10.215 2.730 1.00 98.06 174 ALA A O 1
ATOM 1342 N N . TYR A 1 175 ? -7.258 -8.115 3.005 1.00 98.62 175 TYR A N 1
ATOM 1343 C CA . TYR A 1 175 ? -8.215 -7.468 2.111 1.00 98.62 175 TYR A CA 1
ATOM 1344 C C . TYR A 1 175 ? -7.589 -7.212 0.749 1.00 98.62 175 TYR A C 1
ATOM 1346 O O . TYR A 1 175 ? -6.434 -6.799 0.660 1.00 98.62 175 TYR A O 1
ATOM 1354 N N . ALA A 1 176 ? -8.355 -7.491 -0.295 1.00 98.50 176 ALA A N 1
ATOM 1355 C CA . ALA A 1 176 ? -7.890 -7.474 -1.671 1.00 98.50 176 ALA A CA 1
ATOM 1356 C C . ALA A 1 176 ? -8.146 -6.112 -2.330 1.00 98.50 176 ALA A C 1
ATOM 1358 O O . ALA A 1 176 ? -9.286 -5.637 -2.367 1.00 98.50 176 ALA A O 1
ATOM 1359 N N . VAL A 1 177 ? -7.080 -5.498 -2.839 1.00 98.62 177 VAL A N 1
ATOM 1360 C CA . VAL A 1 177 ? -7.076 -4.185 -3.494 1.00 98.62 177 VAL A CA 1
ATOM 1361 C C . VAL A 1 177 ? -6.433 -4.318 -4.869 1.00 98.62 177 VAL A C 1
ATOM 1363 O O . VAL A 1 177 ? -5.424 -5.000 -5.009 1.00 98.62 177 VAL A O 1
ATOM 1366 N N . VAL A 1 178 ? -6.989 -3.659 -5.878 1.00 98.12 178 VAL A N 1
ATOM 1367 C CA . VAL A 1 178 ? -6.464 -3.676 -7.247 1.00 98.12 178 VAL A CA 1
ATOM 1368 C C . VAL A 1 178 ? -5.984 -2.284 -7.621 1.00 98.12 178 VAL A C 1
ATOM 1370 O O . VAL A 1 178 ? -6.733 -1.320 -7.460 1.00 98.12 178 VAL A O 1
ATOM 1373 N N . TYR A 1 179 ? -4.749 -2.194 -8.108 1.00 96.44 179 TYR A N 1
ATOM 1374 C CA . TYR A 1 179 ? -4.264 -1.029 -8.842 1.00 96.44 179 TYR A CA 1
ATOM 1375 C C . TYR A 1 179 ? -4.690 -1.169 -10.298 1.00 96.44 179 TYR A C 1
ATOM 1377 O O . TYR A 1 179 ? -4.317 -2.142 -10.957 1.00 96.44 179 TYR A O 1
ATOM 1385 N N . HIS A 1 180 ? -5.498 -0.228 -10.771 1.00 92.00 180 HIS A N 1
ATOM 1386 C CA . HIS A 1 180 ? -6.102 -0.294 -12.094 1.00 92.00 180 HIS A CA 1
ATOM 1387 C C . HIS A 1 180 ? -6.169 1.081 -12.729 1.00 92.00 180 HIS A C 1
ATOM 1389 O O . HIS A 1 180 ? -6.124 2.109 -12.046 1.00 92.00 180 HIS A O 1
ATOM 1395 N N . LYS A 1 181 ? -6.357 1.101 -14.041 1.00 85.50 181 LYS A N 1
ATOM 1396 C CA . LYS A 1 181 ? -6.703 2.326 -14.740 1.00 85.50 181 LYS A CA 1
ATOM 1397 C C . LYS A 1 181 ? -8.169 2.693 -14.547 1.00 85.50 181 LYS A C 1
ATOM 1399 O O . LYS A 1 181 ? -9.066 1.887 -14.812 1.00 85.50 181 LYS A O 1
ATOM 1404 N N . ASP A 1 182 ? -8.439 3.931 -14.147 1.00 78.50 182 ASP A N 1
ATOM 1405 C CA . ASP A 1 182 ? -9.808 4.404 -13.946 1.00 78.50 182 ASP A CA 1
ATOM 1406 C C . ASP A 1 182 ? -10.380 5.061 -15.212 1.00 78.50 182 ASP A C 1
ATOM 1408 O O . ASP A 1 182 ? -10.423 6.284 -15.385 1.00 78.50 182 ASP A O 1
ATOM 1412 N N . GLY A 1 183 ? -10.789 4.218 -16.160 1.00 75.12 183 GLY A N 1
ATOM 1413 C CA . GLY A 1 183 ? -11.391 4.657 -17.416 1.00 75.12 183 GLY A CA 1
ATOM 1414 C C . GLY A 1 183 ? -10.446 5.526 -18.253 1.00 75.12 183 GLY A C 1
ATOM 1415 O O . GLY A 1 183 ? -9.444 5.044 -18.780 1.00 75.12 183 GLY A O 1
ATOM 1416 N N . VAL A 1 184 ? -10.805 6.802 -18.434 1.00 64.81 184 VAL A N 1
ATOM 1417 C CA . VAL A 1 184 ? -9.999 7.785 -19.188 1.00 64.81 184 VAL A CA 1
ATOM 1418 C C . VAL A 1 184 ? -9.043 8.592 -18.303 1.00 64.81 184 VAL A C 1
ATOM 1420 O O . VAL A 1 184 ? -8.292 9.415 -18.827 1.00 64.81 184 VAL A O 1
ATOM 1423 N N . LEU A 1 185 ? -9.103 8.400 -16.983 1.00 75.25 185 LEU A N 1
ATOM 1424 C CA . LEU A 1 185 ? -8.243 9.071 -16.014 1.00 75.25 185 LEU A CA 1
ATOM 1425 C C . LEU A 1 185 ? -6.938 8.283 -15.799 1.00 75.25 185 LEU A C 1
ATOM 1427 O O . LEU A 1 185 ? -6.624 7.326 -16.515 1.00 75.25 185 LEU A O 1
ATOM 1431 N N . THR A 1 186 ? -6.152 8.760 -14.839 1.00 78.25 186 THR A N 1
ATOM 1432 C CA . THR A 1 186 ? -4.960 8.109 -14.288 1.00 78.25 186 THR A CA 1
ATOM 1433 C C . THR A 1 186 ? -5.328 6.860 -13.478 1.00 78.25 186 THR A C 1
ATOM 1435 O O . THR A 1 186 ? -6.501 6.469 -13.420 1.00 78.25 186 THR A O 1
ATOM 1438 N N . HIS A 1 187 ? -4.338 6.181 -12.906 1.00 88.88 187 HIS A N 1
ATOM 1439 C CA . HIS A 1 187 ? -4.605 4.989 -12.111 1.00 88.88 187 HIS A CA 1
ATOM 1440 C C . HIS A 1 187 ? -5.230 5.350 -10.760 1.00 88.88 187 HIS A C 1
ATOM 1442 O O . HIS A 1 187 ? -5.249 6.506 -10.339 1.00 88.88 187 HIS A O 1
ATOM 1448 N N . ALA A 1 188 ? -5.838 4.345 -10.140 1.00 91.88 188 ALA A N 1
ATOM 1449 C CA . ALA A 1 188 ? -6.427 4.425 -8.816 1.00 91.88 188 ALA A CA 1
ATOM 1450 C C . ALA A 1 188 ? -6.394 3.045 -8.149 1.00 91.88 188 ALA A C 1
ATOM 1452 O O . ALA A 1 188 ? -6.167 2.009 -8.789 1.00 91.88 188 ALA A O 1
ATOM 1453 N N . LEU A 1 189 ? -6.672 3.020 -6.848 1.00 96.25 189 LEU A N 1
ATOM 1454 C CA . LEU A 1 189 ? -6.969 1.790 -6.131 1.00 96.25 189 LEU A CA 1
ATOM 1455 C C . LEU A 1 189 ? -8.476 1.568 -6.042 1.00 96.25 189 LEU A C 1
ATOM 1457 O O . LEU A 1 189 ? -9.246 2.451 -5.663 1.00 96.25 189 LEU A O 1
ATOM 1461 N N . ARG A 1 190 ? -8.883 0.319 -6.260 1.00 97.12 190 ARG A N 1
ATOM 1462 C CA . ARG A 1 190 ? -10.230 -0.168 -5.944 1.00 97.12 190 ARG A CA 1
ATOM 1463 C C . ARG A 1 190 ? -10.167 -1.385 -5.043 1.00 97.12 190 ARG A C 1
ATOM 1465 O O . ARG A 1 190 ? -9.178 -2.113 -5.012 1.00 97.12 190 ARG A O 1
ATOM 1472 N N . LEU A 1 191 ? -11.258 -1.654 -4.338 1.00 98.31 191 LEU A N 1
ATOM 1473 C CA . LEU A 1 191 ? -11.452 -2.981 -3.768 1.00 98.31 191 LEU A CA 1
ATOM 1474 C C . LEU A 1 191 ? -11.668 -4.004 -4.880 1.00 98.31 191 LEU A C 1
ATOM 1476 O O . LEU A 1 191 ? -12.230 -3.697 -5.936 1.00 98.31 191 LEU A O 1
ATOM 1480 N N . ALA A 1 192 ? -11.241 -5.231 -4.611 1.00 98.06 192 ALA A N 1
ATOM 1481 C CA . ALA A 1 192 ? -11.443 -6.318 -5.543 1.00 98.06 192 ALA A CA 1
ATOM 1482 C C . ALA A 1 192 ? -12.936 -6.595 -5.806 1.00 98.06 192 ALA A C 1
ATOM 1484 O O . ALA A 1 192 ? -13.795 -6.390 -4.939 1.00 98.06 192 ALA A O 1
ATOM 1485 N N . THR A 1 193 ? -13.263 -7.132 -6.980 1.00 96.94 193 THR A N 1
ATOM 1486 C CA . THR A 1 193 ? -14.611 -7.656 -7.228 1.00 96.94 193 THR A CA 1
ATOM 1487 C C . THR A 1 193 ? -14.907 -8.758 -6.213 1.00 96.94 193 THR A C 1
ATOM 1489 O O . THR A 1 193 ? -14.067 -9.623 -5.955 1.00 96.94 193 THR A O 1
ATOM 1492 N N . SER A 1 194 ? -16.099 -8.743 -5.615 1.00 96.38 194 SER A N 1
ATOM 1493 C CA . SER A 1 194 ? -16.438 -9.616 -4.492 1.00 96.38 194 SER A CA 1
ATOM 1494 C C . SER A 1 194 ? -17.677 -10.475 -4.745 1.00 96.38 194 SER A C 1
ATOM 1496 O O . SER A 1 194 ? -18.517 -10.184 -5.597 1.00 96.38 194 SER A O 1
ATOM 1498 N N . LYS A 1 195 ? -17.785 -11.566 -3.985 1.00 96.88 195 LYS A N 1
ATOM 1499 C CA . LYS A 1 195 ? -19.024 -12.322 -3.789 1.00 96.88 195 LYS A CA 1
ATOM 1500 C C . LYS A 1 195 ? -19.231 -12.592 -2.309 1.00 96.88 195 LYS A C 1
ATOM 1502 O O . LYS A 1 195 ? -18.274 -12.746 -1.549 1.00 96.88 195 LYS A O 1
ATOM 1507 N N . THR A 1 196 ? -20.487 -12.757 -1.917 1.00 97.25 196 THR A N 1
ATOM 1508 C CA . THR A 1 196 ? -20.820 -13.168 -0.554 1.00 97.25 196 THR A CA 1
ATOM 1509 C C . THR A 1 196 ? -20.653 -14.678 -0.395 1.00 97.25 196 THR A C 1
ATOM 1511 O O . THR A 1 196 ? -21.208 -15.462 -1.161 1.00 97.25 196 THR A O 1
ATOM 1514 N N . SER A 1 197 ? -19.907 -15.092 0.624 1.00 93.81 197 SER A N 1
ATOM 1515 C CA . SER A 1 197 ? -19.752 -16.484 1.049 1.00 93.81 197 SER A CA 1
ATOM 1516 C C . SER A 1 197 ? -19.834 -16.527 2.569 1.00 93.81 197 SER A C 1
ATOM 1518 O O . SER A 1 197 ? -19.091 -15.813 3.226 1.00 93.81 197 SER A O 1
ATOM 1520 N N . ASN A 1 198 ? -20.744 -17.313 3.152 1.00 90.38 198 ASN A N 1
ATOM 1521 C CA . ASN A 1 198 ? -20.930 -17.396 4.612 1.00 90.38 198 ASN A CA 1
ATOM 1522 C C . ASN A 1 198 ? -21.048 -16.022 5.313 1.00 90.38 198 ASN A C 1
ATOM 1524 O O . ASN A 1 198 ? -20.423 -15.790 6.345 1.00 90.38 198 ASN A O 1
ATOM 1528 N N . ASN A 1 199 ? -21.839 -15.106 4.739 1.00 88.81 199 ASN A N 1
ATOM 1529 C CA . ASN A 1 199 ? -22.048 -13.733 5.231 1.00 88.81 199 ASN A CA 1
ATOM 1530 C C . ASN A 1 199 ? -20.784 -12.852 5.301 1.00 88.81 199 ASN A C 1
ATOM 1532 O O . ASN A 1 199 ? -20.800 -11.817 5.966 1.00 88.81 199 ASN A O 1
ATOM 1536 N N . ILE A 1 200 ? -19.705 -13.226 4.610 1.00 92.25 200 ILE A N 1
ATOM 1537 C CA . ILE A 1 200 ? -18.514 -12.389 4.419 1.00 92.25 200 ILE A CA 1
ATOM 1538 C C . ILE A 1 200 ? -18.278 -12.140 2.927 1.00 92.25 200 ILE A C 1
ATOM 1540 O O . ILE A 1 200 ? -18.605 -12.991 2.095 1.00 92.25 200 ILE A O 1
ATOM 1544 N N . GLN A 1 201 ? -17.704 -10.987 2.577 1.00 97.69 201 GLN A N 1
ATOM 1545 C CA . GLN A 1 201 ? -17.243 -10.751 1.209 1.00 97.69 201 GLN A CA 1
ATOM 1546 C C . GLN A 1 201 ? -15.899 -11.444 0.989 1.00 97.69 201 GLN A C 1
ATOM 1548 O O . GLN A 1 201 ? -14.953 -11.287 1.763 1.00 97.69 201 GLN A O 1
ATOM 1553 N N . VAL A 1 202 ? -15.811 -12.218 -0.084 1.00 97.62 202 VAL A N 1
ATOM 1554 C CA . VAL A 1 202 ? -14.573 -12.844 -0.556 1.00 97.62 202 VAL A CA 1
ATOM 1555 C C . VAL A 1 202 ? -14.325 -12.424 -1.992 1.00 97.62 202 VAL A C 1
ATOM 1557 O O . VAL A 1 202 ? -15.270 -12.126 -2.724 1.00 97.62 202 VAL A O 1
ATOM 1560 N N . VAL A 1 203 ? -13.059 -12.405 -2.393 1.00 97.62 203 VAL A N 1
ATOM 1561 C CA . VAL A 1 203 ? -12.669 -12.097 -3.772 1.00 97.62 203 VAL A CA 1
ATOM 1562 C C . VAL A 1 203 ? -13.416 -12.984 -4.777 1.00 97.62 203 VAL A C 1
ATOM 1564 O O . VAL A 1 203 ? -13.597 -14.188 -4.566 1.00 97.62 203 VAL A O 1
ATOM 1567 N N . ASN A 1 204 ? -13.829 -12.378 -5.887 1.00 96.69 204 ASN A N 1
ATOM 1568 C CA . ASN A 1 204 ? -14.448 -13.023 -7.038 1.00 96.69 204 ASN A CA 1
ATOM 1569 C C . ASN A 1 204 ? -13.871 -12.512 -8.373 1.00 96.69 204 ASN A C 1
ATOM 1571 O O . ASN A 1 204 ? -14.600 -12.377 -9.351 1.00 96.69 204 ASN A O 1
ATOM 1575 N N . GLU A 1 205 ? -12.570 -12.236 -8.411 1.00 95.06 205 GLU A N 1
ATOM 1576 C CA . GLU A 1 205 ? -11.812 -11.988 -9.640 1.00 95.06 205 GLU A CA 1
ATOM 1577 C C . GLU A 1 205 ? -10.467 -12.716 -9.603 1.00 95.06 205 GLU A C 1
ATOM 1579 O O . GLU A 1 205 ? -10.003 -13.143 -8.539 1.00 95.06 205 GLU A O 1
ATOM 1584 N N . VAL A 1 206 ? -9.893 -12.924 -10.786 1.00 93.38 206 VAL A N 1
ATOM 1585 C CA . VAL A 1 206 ? -8.620 -13.624 -10.968 1.00 93.38 206 VAL A CA 1
ATOM 1586 C C . VAL A 1 206 ? -7.522 -12.578 -11.118 1.00 93.38 206 VAL A C 1
ATOM 1588 O O . VAL A 1 206 ? -7.678 -11.717 -11.978 1.00 93.38 206 VAL A O 1
ATOM 1591 N N . PRO A 1 207 ? -6.429 -12.666 -10.339 1.00 95.31 207 PRO A N 1
ATOM 1592 C CA . PRO A 1 207 ? -5.340 -11.711 -10.441 1.00 95.31 207 PRO A CA 1
ATOM 1593 C C . PRO A 1 207 ? -4.702 -11.666 -11.832 1.00 95.31 207 PRO A C 1
ATOM 1595 O O . PRO A 1 207 ? -4.345 -12.717 -12.378 1.00 95.31 207 PRO A O 1
ATOM 1598 N N . GLU A 1 208 ? -4.520 -10.468 -12.381 1.00 95.12 208 GLU A N 1
ATOM 1599 C CA . GLU A 1 208 ? -3.946 -10.264 -13.718 1.00 95.12 208 GLU A CA 1
ATOM 1600 C C . GLU A 1 208 ? -2.418 -10.115 -13.717 1.00 95.12 208 GLU A C 1
ATOM 1602 O O . GLU A 1 208 ? -1.776 -10.245 -14.764 1.00 95.12 208 GLU A O 1
ATOM 1607 N N . ASN A 1 209 ? -1.808 -9.877 -12.555 1.00 95.31 209 ASN A N 1
ATOM 1608 C CA . ASN A 1 209 ? -0.364 -9.680 -12.425 1.00 95.31 209 ASN A CA 1
ATOM 1609 C C . ASN A 1 209 ? 0.472 -10.939 -12.797 1.00 95.31 209 ASN A C 1
ATOM 1611 O O . ASN A 1 209 ? -0.055 -12.056 -12.835 1.00 95.31 209 ASN A O 1
ATOM 1615 N N . PRO A 1 210 ? 1.807 -10.820 -12.993 1.00 94.69 210 PRO A N 1
ATOM 1616 C CA . PRO A 1 210 ? 2.648 -11.914 -13.499 1.00 94.69 210 PRO A CA 1
ATOM 1617 C C . PRO A 1 210 ? 2.659 -13.199 -12.670 1.00 94.69 210 PRO A C 1
ATOM 1619 O O . PRO A 1 210 ? 3.095 -14.242 -13.159 1.00 94.69 210 PRO A O 1
ATOM 1622 N N . THR A 1 211 ? 2.246 -13.134 -11.405 1.00 94.19 211 THR A N 1
ATOM 1623 C CA . THR A 1 211 ? 2.220 -14.299 -10.516 1.00 94.19 211 THR A CA 1
ATOM 1624 C C . THR A 1 211 ? 0.935 -15.119 -10.647 1.00 94.19 211 THR A C 1
ATOM 1626 O O . THR A 1 211 ? 0.906 -16.261 -10.182 1.00 94.19 211 THR A O 1
ATOM 1629 N N . GLY A 1 212 ? -0.120 -14.549 -11.246 1.00 93.94 212 GLY A N 1
ATOM 1630 C CA . GLY A 1 212 ? -1.466 -15.129 -11.293 1.00 93.94 212 GLY A CA 1
ATOM 1631 C C . GLY A 1 212 ? -2.106 -15.319 -9.912 1.00 93.94 212 GLY A C 1
ATOM 1632 O O . GLY A 1 212 ? -2.970 -16.181 -9.748 1.00 93.94 212 GLY A O 1
ATOM 1633 N N . LYS A 1 213 ? -1.632 -14.590 -8.893 1.00 95.44 213 LYS A N 1
ATOM 1634 C CA . LYS A 1 213 ? -2.062 -14.683 -7.488 1.00 95.44 213 LYS A CA 1
ATOM 1635 C C . LYS A 1 213 ? -2.151 -13.297 -6.867 1.00 95.44 213 LYS A C 1
ATOM 1637 O O . LYS A 1 213 ? -1.489 -12.376 -7.340 1.00 95.44 213 LYS A O 1
ATOM 1642 N N . TRP A 1 214 ? -2.909 -13.153 -5.781 1.00 97.50 214 TRP A N 1
ATOM 1643 C CA . TRP A 1 214 ? -2.811 -11.945 -4.964 1.00 97.50 214 TRP A CA 1
ATOM 1644 C C . TRP A 1 214 ? -1.398 -11.857 -4.406 1.00 97.50 214 TRP A C 1
ATOM 1646 O O . TRP A 1 214 ? -0.802 -12.876 -4.053 1.00 97.50 214 TRP A O 1
ATOM 1656 N N . VAL A 1 215 ? -0.847 -10.651 -4.330 1.00 97.06 215 VAL A N 1
ATOM 1657 C CA . VAL A 1 215 ? 0.523 -10.450 -3.863 1.00 97.06 215 VAL A CA 1
ATOM 1658 C C . VAL A 1 215 ? 0.572 -9.547 -2.648 1.00 97.06 215 VAL A C 1
ATOM 1660 O O . VAL A 1 215 ? -0.157 -8.569 -2.516 1.00 97.06 215 VAL A O 1
ATOM 1663 N N . LEU A 1 216 ? 1.512 -9.845 -1.763 1.00 95.88 216 LEU A N 1
ATOM 1664 C CA . LEU A 1 216 ? 1.978 -8.906 -0.760 1.00 95.88 216 LEU A CA 1
ATOM 1665 C C . LEU A 1 216 ? 3.469 -8.693 -1.005 1.00 95.88 216 LEU A C 1
ATOM 1667 O O . LEU A 1 216 ? 4.262 -9.531 -0.561 1.00 95.88 216 LEU A O 1
ATOM 1671 N N . PRO A 1 217 ? 3.861 -7.632 -1.738 1.00 94.56 217 PRO A N 1
ATOM 1672 C CA . PRO A 1 217 ? 5.269 -7.296 -1.890 1.00 94.56 217 PRO A CA 1
ATOM 1673 C C . PRO A 1 217 ? 5.924 -7.021 -0.530 1.00 94.56 217 PRO A C 1
ATOM 1675 O O . PRO A 1 217 ? 5.255 -6.962 0.507 1.00 94.56 217 PRO A O 1
ATOM 1678 N N . ASN A 1 218 ? 7.247 -6.851 -0.514 1.00 94.81 218 ASN A N 1
ATOM 1679 C CA . ASN A 1 218 ? 7.987 -6.653 0.731 1.00 94.81 218 ASN A CA 1
ATOM 1680 C C . ASN A 1 218 ? 7.443 -5.441 1.500 1.00 94.81 218 ASN A C 1
ATOM 1682 O O . ASN A 1 218 ? 7.549 -4.308 1.041 1.00 94.81 218 ASN A O 1
ATOM 1686 N N . VAL A 1 219 ? 6.873 -5.679 2.681 1.00 97.00 219 VAL A N 1
ATOM 1687 C CA . VAL A 1 219 ? 6.360 -4.608 3.541 1.00 97.00 219 VAL A CA 1
ATOM 1688 C C . VAL A 1 219 ? 7.520 -4.016 4.325 1.00 97.00 219 VAL A C 1
ATOM 1690 O O . VAL A 1 219 ? 8.257 -4.768 4.971 1.00 97.00 219 VAL A O 1
ATOM 1693 N N . ILE A 1 220 ? 7.673 -2.696 4.255 1.00 97.38 220 ILE A N 1
ATOM 1694 C CA . ILE A 1 220 ? 8.705 -1.921 4.942 1.00 97.38 220 ILE A CA 1
ATOM 1695 C C . ILE A 1 220 ? 8.028 -1.047 5.997 1.00 97.38 220 ILE A C 1
ATOM 1697 O O . ILE A 1 220 ? 7.495 0.014 5.674 1.00 97.38 220 ILE A O 1
ATOM 1701 N N . GLU A 1 221 ? 8.044 -1.493 7.253 1.00 96.56 221 GLU A N 1
ATOM 1702 C CA . GLU A 1 221 ? 7.663 -0.653 8.391 1.00 96.56 221 GLU A CA 1
ATOM 1703 C C . GLU A 1 221 ? 8.664 0.495 8.536 1.00 96.56 221 GLU A C 1
ATOM 1705 O O . GLU A 1 221 ? 9.840 0.270 8.833 1.00 96.56 221 GLU A O 1
ATOM 1710 N N . ILE A 1 222 ? 8.197 1.732 8.366 1.00 95.19 222 ILE A N 1
ATOM 1711 C CA . ILE A 1 222 ? 9.062 2.913 8.458 1.00 95.19 222 ILE A CA 1
ATOM 1712 C C . ILE A 1 222 ? 9.727 3.027 9.825 1.00 95.19 222 ILE A C 1
ATOM 1714 O O . ILE A 1 222 ? 10.902 3.366 9.890 1.00 95.19 222 ILE A O 1
ATOM 1718 N N . ASP A 1 223 ? 9.024 2.699 10.907 1.00 93.31 223 ASP A N 1
ATOM 1719 C CA . ASP A 1 223 ? 9.568 2.831 12.264 1.00 93.31 223 ASP A CA 1
ATOM 1720 C C . ASP A 1 223 ? 10.660 1.788 12.583 1.00 93.31 223 ASP A C 1
ATOM 1722 O O . ASP A 1 223 ? 11.355 1.909 13.590 1.00 93.31 223 ASP A O 1
ATOM 1726 N N . GLN A 1 224 ? 10.848 0.788 11.714 1.00 95.06 224 GLN A N 1
ATOM 1727 C CA . GLN A 1 224 ? 11.920 -0.211 11.803 1.00 95.06 224 GLN A CA 1
ATOM 1728 C C . GLN A 1 224 ? 13.004 -0.025 10.726 1.00 95.06 224 GLN A C 1
ATOM 1730 O O . GLN A 1 224 ? 14.005 -0.745 10.728 1.00 95.06 224 GLN A O 1
ATOM 1735 N N . ALA A 1 225 ? 12.811 0.898 9.781 1.00 95.19 225 ALA A N 1
ATOM 1736 C CA . ALA A 1 225 ? 13.714 1.081 8.655 1.00 95.19 225 ALA A CA 1
ATOM 1737 C C . ALA A 1 225 ? 14.991 1.856 9.049 1.00 95.19 225 ALA A C 1
ATOM 1739 O O . ALA A 1 225 ? 14.970 2.676 9.969 1.00 95.19 225 ALA A O 1
ATOM 1740 N N . PRO A 1 226 ? 16.119 1.649 8.341 1.00 95.56 226 PRO A N 1
ATOM 1741 C CA . PRO A 1 226 ? 17.333 2.434 8.555 1.00 95.56 226 PRO A CA 1
ATOM 1742 C C . PRO A 1 226 ? 17.095 3.941 8.375 1.00 95.56 226 PRO A C 1
ATOM 1744 O O . PRO A 1 226 ? 16.452 4.363 7.415 1.00 95.56 226 PRO A O 1
ATOM 1747 N N . THR A 1 227 ? 17.667 4.774 9.248 1.00 95.69 227 THR A N 1
ATOM 1748 C CA . THR A 1 227 ? 17.488 6.240 9.210 1.00 95.69 227 THR A CA 1
ATOM 1749 C C . THR A 1 227 ? 17.834 6.841 7.847 1.00 95.69 227 THR A C 1
ATOM 1751 O O . THR A 1 227 ? 17.121 7.705 7.351 1.00 95.69 227 THR A O 1
ATOM 1754 N N . ASN A 1 228 ? 18.911 6.382 7.206 1.00 95.81 228 ASN A N 1
ATOM 1755 C CA . ASN A 1 228 ? 19.302 6.854 5.878 1.00 95.81 228 ASN A CA 1
ATOM 1756 C C . ASN A 1 228 ? 18.299 6.452 4.784 1.00 95.81 228 ASN A C 1
ATOM 1758 O O . ASN A 1 228 ? 18.024 7.273 3.917 1.00 95.81 228 ASN A O 1
ATOM 1762 N N . TYR A 1 229 ? 17.685 5.267 4.861 1.00 96.69 229 TYR A N 1
ATOM 1763 C CA . TYR A 1 229 ? 16.564 4.901 3.987 1.00 96.69 229 TYR A CA 1
ATOM 1764 C C . TYR A 1 229 ? 15.375 5.852 4.177 1.00 96.69 229 TYR A C 1
ATOM 1766 O O . TYR A 1 229 ? 14.847 6.377 3.200 1.00 96.69 229 TYR A O 1
ATOM 1774 N N . ILE A 1 230 ? 14.980 6.108 5.430 1.00 97.25 230 ILE A N 1
ATOM 1775 C CA . ILE A 1 230 ? 13.861 7.006 5.765 1.00 97.25 230 ILE A CA 1
ATOM 1776 C C . ILE A 1 230 ? 14.138 8.425 5.262 1.00 97.25 230 ILE A C 1
ATOM 1778 O O . ILE A 1 230 ? 13.265 9.050 4.661 1.00 97.25 230 ILE A O 1
ATOM 1782 N N . ASN A 1 231 ? 15.358 8.921 5.474 1.00 97.00 231 ASN A N 1
ATOM 1783 C CA . ASN A 1 231 ? 15.772 10.239 5.011 1.00 97.00 231 ASN A CA 1
ATOM 1784 C C . ASN A 1 231 ? 15.686 10.333 3.488 1.00 97.00 231 ASN A C 1
ATOM 1786 O O . ASN A 1 231 ? 15.067 11.272 2.998 1.00 97.00 231 ASN A O 1
ATOM 1790 N N . THR A 1 232 ? 16.229 9.354 2.753 1.00 97.62 232 THR A N 1
ATOM 1791 C CA . THR A 1 232 ? 16.134 9.306 1.286 1.00 97.62 232 THR A CA 1
ATOM 1792 C C . THR A 1 232 ? 14.678 9.249 0.827 1.00 97.62 232 THR A C 1
ATOM 1794 O O . THR A 1 232 ? 14.281 10.026 -0.035 1.00 97.62 232 THR A O 1
ATOM 1797 N N . LEU A 1 233 ? 13.850 8.391 1.426 1.00 97.62 233 LEU A N 1
ATOM 1798 C CA . LEU A 1 233 ? 12.429 8.273 1.091 1.00 97.62 233 LEU A CA 1
ATOM 1799 C C . LEU A 1 233 ? 11.682 9.601 1.288 1.00 97.62 233 LEU A C 1
ATOM 1801 O O . LEU A 1 233 ? 10.930 10.043 0.423 1.00 97.62 233 LEU A O 1
ATOM 1805 N N . PHE A 1 234 ? 11.863 10.259 2.432 1.00 97.50 234 PHE A N 1
ATOM 1806 C CA . PHE A 1 234 ? 11.100 11.463 2.759 1.00 97.50 234 PHE A CA 1
ATOM 1807 C C . PHE A 1 234 ? 11.614 12.727 2.068 1.00 97.50 234 PHE A C 1
ATOM 1809 O O . PHE A 1 234 ? 10.803 13.628 1.820 1.00 97.50 234 PHE A O 1
ATOM 1816 N N . SER A 1 235 ? 12.900 12.784 1.712 1.00 96.38 235 SER A N 1
ATOM 1817 C CA . SER A 1 235 ? 13.485 13.887 0.939 1.00 96.38 235 SER A CA 1
ATOM 1818 C C . SER A 1 235 ? 13.345 13.728 -0.576 1.00 96.38 235 SER A C 1
ATOM 1820 O O . SER A 1 235 ? 13.552 14.707 -1.288 1.00 96.38 235 SER A O 1
ATOM 1822 N N . SER A 1 236 ? 12.978 12.537 -1.066 1.00 96.25 236 SER A N 1
ATOM 1823 C CA . SER A 1 236 ? 12.755 12.287 -2.493 1.00 96.25 236 SER A CA 1
ATOM 1824 C C . SER A 1 236 ? 11.687 13.215 -3.072 1.00 96.25 236 SER A C 1
ATOM 1826 O O . SER A 1 236 ? 10.642 13.459 -2.447 1.00 96.25 236 SER A O 1
ATOM 1828 N N . ASP A 1 237 ? 11.962 13.687 -4.287 1.00 94.19 237 ASP A N 1
ATOM 1829 C CA . ASP A 1 237 ? 11.002 14.376 -5.137 1.00 94.19 237 ASP A CA 1
ATOM 1830 C C . ASP A 1 237 ? 10.148 13.333 -5.865 1.00 94.19 237 ASP A C 1
ATOM 1832 O O . ASP A 1 237 ? 10.668 12.501 -6.604 1.00 94.19 237 ASP A O 1
ATOM 1836 N N . TYR A 1 238 ? 8.843 13.363 -5.610 1.00 93.69 238 TYR A N 1
ATOM 1837 C CA . TYR A 1 238 ? 7.860 12.488 -6.250 1.00 93.69 238 TYR A CA 1
ATOM 1838 C C . TYR A 1 238 ? 7.044 13.233 -7.316 1.00 93.69 238 TYR A C 1
ATOM 1840 O O . TYR A 1 238 ? 6.036 12.719 -7.797 1.00 93.69 238 TYR A O 1
ATOM 1848 N N . GLY A 1 239 ? 7.464 14.442 -7.700 1.00 90.25 239 GLY A N 1
ATOM 1849 C CA . GLY A 1 239 ? 6.757 15.275 -8.660 1.00 90.25 239 GLY A CA 1
ATOM 1850 C C . GLY A 1 239 ? 5.339 15.582 -8.184 1.00 90.25 239 GLY A C 1
ATOM 1851 O O . GLY A 1 239 ? 5.140 16.257 -7.176 1.00 90.25 239 GLY A O 1
ATOM 1852 N N . GLN A 1 240 ? 4.348 15.092 -8.930 1.00 88.25 240 GLN A N 1
ATOM 1853 C CA . GLN A 1 240 ? 2.928 15.280 -8.610 1.00 88.25 240 GLN A CA 1
ATOM 1854 C C . GLN A 1 240 ? 2.405 14.253 -7.596 1.00 88.25 240 GLN A C 1
ATOM 1856 O O . GLN A 1 240 ? 1.412 14.509 -6.914 1.00 88.25 240 GLN A O 1
ATOM 1861 N N . ALA A 1 241 ? 3.081 13.109 -7.469 1.00 90.12 241 ALA A N 1
ATOM 1862 C CA . ALA A 1 241 ? 2.694 12.066 -6.539 1.00 90.12 241 ALA A CA 1
ATOM 1863 C C . ALA A 1 241 ? 3.023 12.474 -5.097 1.00 90.12 241 ALA A C 1
ATOM 1865 O O . ALA A 1 241 ? 3.997 13.174 -4.806 1.00 90.12 241 ALA A O 1
ATOM 1866 N N . THR A 1 242 ? 2.196 12.025 -4.160 1.00 91.75 242 THR A N 1
ATOM 1867 C CA . THR A 1 242 ? 2.254 12.478 -2.771 1.00 91.75 242 THR A CA 1
ATOM 1868 C C . THR A 1 242 ? 2.373 11.297 -1.825 1.00 91.75 242 THR A C 1
ATOM 1870 O O . THR A 1 242 ? 1.478 10.474 -1.766 1.00 91.75 242 THR A O 1
ATOM 1873 N N . LEU A 1 243 ? 3.437 11.242 -1.017 1.00 95.38 243 LEU A N 1
ATOM 1874 C CA . LEU A 1 243 ? 3.586 10.220 0.027 1.00 95.38 243 LEU A CA 1
ATOM 1875 C C . LEU A 1 243 ? 2.930 10.683 1.333 1.00 95.38 243 LEU A C 1
ATOM 1877 O O . LEU A 1 243 ? 3.517 11.480 2.073 1.00 95.38 243 LEU A O 1
ATOM 1881 N N . GLU A 1 244 ? 1.752 10.158 1.662 1.00 95.06 244 GLU A N 1
ATOM 1882 C CA . GLU A 1 244 ? 0.986 10.613 2.833 1.00 95.06 244 GLU A CA 1
ATOM 1883 C C . GLU A 1 244 ? 1.566 10.133 4.169 1.00 95.06 244 GLU A C 1
ATOM 1885 O O . GLU A 1 244 ? 1.348 10.749 5.208 1.00 95.06 244 GLU A O 1
ATOM 1890 N N . ILE A 1 245 ? 2.405 9.092 4.150 1.00 96.25 245 ILE A N 1
ATOM 1891 C CA . ILE A 1 245 ? 3.130 8.595 5.333 1.00 96.25 245 ILE A CA 1
ATOM 1892 C C . ILE A 1 245 ? 4.199 9.591 5.834 1.00 96.25 245 ILE A C 1
ATOM 1894 O O . ILE A 1 245 ? 4.700 9.446 6.956 1.00 96.25 245 ILE A O 1
ATOM 1898 N N . LYS A 1 246 ? 4.548 10.626 5.049 1.00 95.56 246 LYS A N 1
ATOM 1899 C CA . LYS A 1 246 ? 5.522 11.650 5.465 1.00 95.56 246 LYS A CA 1
ATOM 1900 C C . LYS A 1 246 ? 5.109 12.272 6.816 1.00 95.56 246 LYS A C 1
ATOM 1902 O O . LYS A 1 246 ? 3.935 12.608 6.993 1.00 95.56 246 LYS A O 1
ATOM 1907 N N . PRO A 1 247 ? 6.049 12.497 7.760 1.00 95.06 247 PRO A N 1
ATOM 1908 C CA . PRO A 1 247 ? 5.731 13.007 9.097 1.00 95.06 247 PRO A CA 1
ATOM 1909 C C . PRO A 1 247 ? 4.936 14.318 9.103 1.00 95.06 247 PRO A C 1
ATOM 1911 O O . PRO A 1 247 ? 4.069 14.504 9.948 1.00 95.06 247 PRO A O 1
ATOM 1914 N N . SER A 1 248 ? 5.187 15.201 8.134 1.00 95.50 248 SER A N 1
ATOM 1915 C CA . SER A 1 248 ? 4.480 16.478 7.981 1.00 95.50 248 SER A CA 1
ATOM 1916 C C . SER A 1 248 ? 3.041 16.355 7.462 1.00 95.50 248 SER A C 1
ATOM 1918 O O . SER A 1 248 ? 2.319 17.349 7.457 1.00 95.50 248 SER A O 1
ATOM 1920 N N . ARG A 1 249 ? 2.619 15.169 7.004 1.00 96.06 249 ARG A N 1
ATOM 1921 C CA . ARG A 1 249 ? 1.337 14.947 6.316 1.00 96.06 249 ARG A CA 1
ATOM 1922 C C . ARG A 1 249 ? 0.441 13.931 7.006 1.00 96.06 249 ARG A C 1
ATOM 1924 O O . ARG A 1 249 ? -0.764 14.155 7.084 1.00 96.06 249 ARG A O 1
ATOM 1931 N N . ILE A 1 250 ? 1.025 12.863 7.549 1.00 97.69 250 ILE A N 1
ATOM 1932 C CA . ILE A 1 250 ? 0.292 11.679 8.017 1.00 97.69 250 ILE A CA 1
ATOM 1933 C C . ILE A 1 250 ? -0.850 12.000 8.983 1.00 97.69 250 ILE A C 1
ATOM 1935 O O . ILE A 1 250 ? -1.931 11.433 8.865 1.00 97.69 250 ILE A O 1
ATOM 1939 N N . ILE A 1 251 ? -0.654 12.944 9.905 1.00 98.25 251 ILE A N 1
ATOM 1940 C CA . ILE A 1 251 ? -1.692 13.322 10.871 1.00 98.25 251 ILE A CA 1
ATOM 1941 C C . ILE A 1 251 ? -2.869 14.022 10.186 1.00 98.25 251 ILE A C 1
AT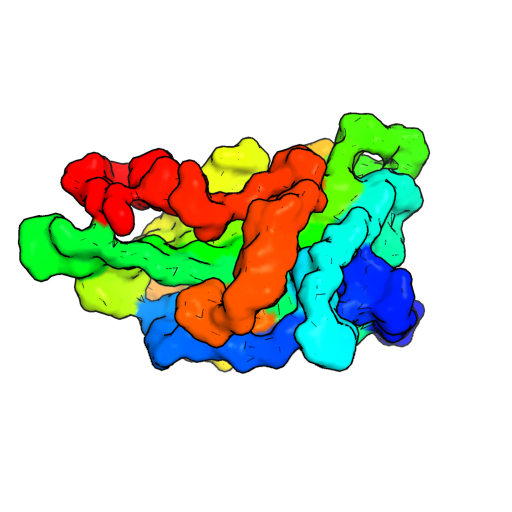OM 1943 O O . ILE A 1 251 ? -4.024 13.701 10.463 1.00 98.25 251 ILE A O 1
ATOM 1947 N N . ASN A 1 252 ? -2.596 14.933 9.250 1.00 97.88 252 ASN A N 1
ATOM 1948 C CA . ASN A 1 252 ? -3.639 15.612 8.483 1.00 97.88 252 ASN A CA 1
ATOM 1949 C C . ASN A 1 252 ? -4.365 14.638 7.553 1.00 97.88 252 ASN A C 1
ATOM 1951 O O . ASN A 1 252 ? -5.592 14.670 7.472 1.00 97.88 252 ASN A O 1
ATOM 1955 N N . PHE A 1 253 ? -3.628 13.737 6.901 1.00 97.81 253 PHE A N 1
ATOM 1956 C CA . PHE A 1 253 ? -4.207 12.682 6.075 1.00 97.81 253 PHE A CA 1
ATOM 1957 C C . PHE A 1 253 ? -5.158 11.799 6.892 1.00 97.81 253 PHE A C 1
ATOM 1959 O O . PHE A 1 253 ? -6.332 11.683 6.551 1.00 97.81 253 PHE A O 1
ATOM 1966 N N . LEU A 1 254 ? -4.711 11.259 8.030 1.00 98.44 254 LEU A N 1
ATOM 1967 C CA . LEU A 1 254 ? -5.547 10.393 8.864 1.00 98.44 254 LEU A CA 1
ATOM 1968 C C . LEU A 1 254 ? -6.781 11.121 9.407 1.00 98.44 254 LEU A C 1
ATOM 1970 O O . LEU A 1 254 ? -7.880 10.573 9.378 1.00 98.44 254 LEU A O 1
ATOM 1974 N N . ASN A 1 255 ? -6.631 12.363 9.870 1.00 98.38 255 ASN A N 1
ATOM 1975 C CA . ASN A 1 255 ? -7.756 13.134 10.401 1.00 98.38 255 ASN A CA 1
ATOM 1976 C C . ASN A 1 255 ? -8.767 13.548 9.322 1.00 98.38 255 ASN A C 1
ATOM 1978 O O . ASN A 1 255 ? -9.958 13.618 9.622 1.00 98.38 255 ASN A O 1
ATOM 1982 N N . SER A 1 256 ? -8.317 13.805 8.090 1.00 96.81 256 SER A N 1
ATOM 1983 C CA . SER A 1 256 ? -9.194 14.188 6.972 1.00 96.81 256 SER A CA 1
ATOM 1984 C C . SER A 1 256 ? -9.839 12.998 6.264 1.00 96.81 256 SER A C 1
ATOM 1986 O O . SER A 1 256 ? -10.924 13.150 5.710 1.00 96.81 256 SER A O 1
ATOM 1988 N N . LYS A 1 257 ? -9.201 11.821 6.289 1.00 97.44 257 LYS A N 1
ATOM 1989 C CA . LYS A 1 257 ? -9.638 10.639 5.534 1.00 97.44 257 LYS A CA 1
ATOM 1990 C C . LYS A 1 257 ? -10.142 9.474 6.397 1.00 97.44 257 LYS A C 1
ATOM 1992 O O . LYS A 1 257 ? -10.493 8.436 5.845 1.00 97.44 257 LYS A O 1
ATOM 1997 N N . LYS A 1 258 ? -10.196 9.598 7.729 1.00 98.19 258 LYS A N 1
ATOM 1998 C CA . LYS A 1 258 ? -10.813 8.593 8.623 1.00 98.19 258 LYS A CA 1
ATOM 1999 C C . LYS A 1 258 ? -12.279 8.293 8.250 1.00 98.19 258 LYS A C 1
ATOM 2001 O O . LYS A 1 258 ? -12.937 9.152 7.660 1.00 98.19 258 LYS A O 1
ATOM 2006 N N . PRO A 1 259 ? -12.823 7.118 8.626 1.00 98.25 259 PRO A N 1
ATOM 2007 C CA . PRO A 1 259 ? -14.239 6.808 8.444 1.00 98.25 259 PRO A CA 1
ATOM 2008 C C . PRO A 1 259 ? -15.144 7.888 9.048 1.00 98.25 259 PRO A C 1
ATOM 2010 O O . PRO A 1 259 ? -14.820 8.470 10.089 1.00 98.25 259 PRO A O 1
ATOM 2013 N N . ALA A 1 260 ? -16.284 8.157 8.407 1.00 96.69 260 ALA A N 1
ATOM 2014 C CA . ALA A 1 260 ? -17.181 9.247 8.797 1.00 96.69 260 ALA A CA 1
ATOM 2015 C C . ALA A 1 260 ? -17.703 9.088 10.238 1.00 96.69 260 ALA A C 1
ATOM 2017 O O . ALA A 1 260 ? -17.885 10.071 10.959 1.00 96.69 260 ALA A O 1
ATOM 2018 N N . GLU A 1 261 ? -17.863 7.846 10.697 1.00 96.38 261 GLU A N 1
ATOM 2019 C CA . GLU A 1 261 ? -18.295 7.501 12.054 1.00 96.38 261 GLU A CA 1
ATOM 2020 C C . GLU A 1 261 ? -17.243 7.848 13.118 1.00 96.38 261 GLU A C 1
ATOM 2022 O O . GLU A 1 261 ? -17.533 7.823 14.313 1.00 96.38 261 GLU A O 1
ATOM 2027 N N . TRP A 1 262 ? -16.006 8.154 12.714 1.00 97.56 262 TRP A N 1
ATOM 2028 C CA . TRP A 1 262 ? -14.901 8.521 13.602 1.00 97.56 262 TRP A CA 1
ATOM 2029 C C . TRP A 1 262 ? -14.706 10.039 13.691 1.00 97.56 262 TRP A C 1
ATOM 2031 O O . TRP A 1 262 ? -13.638 10.505 14.089 1.00 97.56 262 TRP A O 1
ATOM 2041 N N . ASN A 1 263 ? -15.715 10.842 13.345 1.00 94.69 263 ASN A N 1
ATOM 2042 C CA . ASN A 1 263 ? -15.654 12.310 13.365 1.00 94.69 263 ASN A CA 1
ATOM 2043 C C . ASN A 1 263 ? -15.092 12.910 14.676 1.00 94.69 263 ASN A C 1
ATOM 2045 O O . ASN A 1 263 ? -14.314 13.859 14.604 1.00 94.69 263 ASN A O 1
ATOM 2049 N N . ASN A 1 264 ? -15.356 12.297 15.834 1.00 96.88 264 ASN A N 1
ATOM 2050 C CA . ASN A 1 264 ? -14.863 12.732 17.151 1.00 96.88 264 ASN A CA 1
ATOM 2051 C C . ASN A 1 264 ? -13.454 12.228 17.534 1.00 96.88 264 ASN A C 1
ATOM 2053 O O . ASN A 1 264 ? -12.931 12.609 18.579 1.00 96.88 264 ASN A O 1
ATOM 2057 N N . VAL A 1 265 ? -12.842 11.354 16.732 1.00 98.25 265 VAL A N 1
ATOM 2058 C CA . VAL A 1 265 ? -11.517 10.765 17.001 1.00 98.25 265 VAL A CA 1
ATOM 2059 C C . VAL A 1 265 ? -10.418 11.600 16.348 1.00 98.25 265 VAL A C 1
ATOM 2061 O O . VAL A 1 265 ? -10.442 11.785 15.136 1.00 98.25 265 VAL A O 1
ATOM 2064 N N . THR A 1 266 ? -9.414 12.042 17.103 1.00 98.25 266 THR A N 1
ATOM 2065 C CA . THR A 1 266 ? -8.298 12.833 16.553 1.00 98.25 266 THR A CA 1
ATOM 2066 C C . THR A 1 266 ? -6.979 12.076 16.670 1.00 98.25 266 THR A C 1
ATOM 2068 O O . THR A 1 266 ? -6.590 11.658 17.762 1.00 98.25 266 THR A O 1
ATOM 2071 N N . PHE A 1 267 ? -6.285 11.906 15.545 1.00 98.25 267 PHE A N 1
ATOM 2072 C CA . PHE A 1 267 ? -4.917 11.387 15.477 1.00 98.25 267 PHE A CA 1
ATOM 2073 C C . PHE A 1 267 ? -3.902 12.488 15.812 1.00 98.25 267 PHE A C 1
ATOM 2075 O O . PHE A 1 267 ? -4.120 13.646 15.443 1.00 98.25 267 PHE A O 1
ATOM 2082 N N . TYR A 1 268 ? -2.806 12.110 16.477 1.00 94.12 268 TYR A N 1
ATOM 2083 C CA . TYR A 1 268 ? -1.678 12.968 16.859 1.00 94.12 268 TYR A CA 1
ATOM 2084 C C . TYR A 1 268 ? -0.325 12.276 16.630 1.00 94.12 268 TYR A C 1
ATOM 2086 O O . TYR A 1 268 ? -0.279 11.024 16.534 1.00 94.12 268 TYR A O 1
#

Secondary structure (DSSP, 8-state):
-----------GGGSPPPPTTSGGG---PPPB--TTGGGSEEEEEE-TTSPPP--SEEEETTEEEE-----S-S-SSTTS--TTGGGT-EEEEEEEEEEETTEEEEEEEEEEEEEEEESSSSS-TTSEEEEEEEEEEEEEETTEEEEEEEEETTEEEEEEGGGSPB-GGG-SSEEEEEEEE-TTS-EEEEEPPEEEETTEEEE-S---STTSS-B--EEEEGGGS-HHHHHHHHH---TT---TTSTTTHHHHHHHHS-GGGTT----

pLDDT: mean 90.29, std 13.62, range [29.58, 98.81]